Protein AF-A0A5N6ZLM1-F1 (afdb_monomer)

Radius of gyration: 21.42 Å; Cα contacts (8 Å, |Δi|>4): 272; chains: 1; bounding box: 50×46×57 Å

InterPro domains:
  IPR042099 ANL, N-terminal domain [G3DSA:3.40.50.12780] (3-205)

Sequence (218 aa):
MPRLRSWIEQRSLFWDFCWQYFQLIHEGSFEIVVDETARIDSVPRWFEGVRLNFAENLLFSSDARDRLRGKEDDKVAVVAVREAGAEGQTYVTWKELRSRTGRLVQALKAHGVKCGDPTTALGAIFSSVTTDMGTKGLLDRLSQIKPVWLFMDDFAVYNREKMDLRSKIAEVVKGLDGVVEFQGVVAMPRFSFSRQSQVVSPKLAPCTTFSLRCHMTG

pLDDT: mean 82.28, std 15.84, range [30.38, 98.25]

Solvent-accessible surface area (backbone atoms only — not comparable to full-atom values): 13156 Å² total; per-residue (Å²): 139,74,77,72,65,63,42,69,82,38,52,51,63,49,52,50,49,48,51,66,69,68,46,70,49,66,45,77,58,55,92,52,51,49,63,85,85,56,54,80,90,68,63,63,63,63,38,52,64,50,48,69,46,64,43,54,48,72,67,38,36,53,47,91,91,42,43,38,61,99,44,40,55,83,43,75,68,45,78,49,75,58,81,89,62,78,79,51,76,47,77,35,25,32,45,55,50,50,51,52,52,51,47,52,53,47,21,40,44,74,71,69,47,45,82,65,39,67,29,51,78,49,61,19,65,73,83,86,79,70,89,84,59,54,70,67,68,48,49,65,50,45,68,74,68,51,50,47,69,43,80,45,58,41,43,48,74,56,96,90,40,80,45,80,31,55,67,55,51,54,52,50,55,61,74,42,65,86,39,88,59,45,63,36,39,34,38,38,78,71,55,98,78,68,70,80,78,87,73,88,46,98,42,53,37,49,48,70,61,53,50,52,62,52,76,79,70,123

Foldseek 3Di:
DPPPVVCVVVVFVVVVVVCVVLLADKDFFAPTQWPPVDDVVVVTDGGPGIDHFPVLRLLFHNPPVGRCVVQDQPAFPDWDDDPPCPVPIDTAHSVRVVVVVVLVVLLCVLVVQAQAADDRRSPYNDDDDDPPDDLVVVLVVCVVVLHLEAEEEQWDADPNDIDGCVVSQLSNCVSSVPRPSYQAYAYEYPDPPPPDDDPDDPRYDHPVRSSVSSVVPD

Organism: NCBI:txid61420

Structure (mmCIF, N/CA/C/O backbone):
data_AF-A0A5N6ZLM1-F1
#
_entry.id   AF-A0A5N6ZLM1-F1
#
loop_
_atom_site.group_PDB
_atom_site.id
_atom_site.type_symbol
_atom_site.label_atom_id
_atom_site.label_alt_id
_atom_site.label_comp_id
_atom_site.label_asym_id
_atom_site.label_entity_id
_atom_site.label_seq_id
_atom_site.pdbx_PDB_ins_code
_atom_site.Cartn_x
_atom_site.Cartn_y
_atom_site.Cartn_z
_atom_site.occupancy
_atom_site.B_iso_or_equiv
_atom_site.auth_seq_id
_atom_site.auth_comp_id
_atom_site.auth_asym_id
_atom_site.auth_atom_id
_atom_site.pdbx_PDB_model_num
ATOM 1 N N . MET A 1 1 ? 22.960 23.807 -14.753 1.00 41.59 1 MET A N 1
ATOM 2 C CA . MET A 1 1 ? 22.599 22.371 -14.766 1.00 41.59 1 MET A CA 1
ATOM 3 C C . MET A 1 1 ? 21.800 22.012 -16.032 1.00 41.59 1 MET A C 1
ATOM 5 O O . MET A 1 1 ? 20.581 21.980 -15.961 1.00 41.59 1 MET A O 1
ATOM 9 N N . PRO A 1 2 ? 22.434 21.755 -17.194 1.00 46.72 2 PRO A N 1
ATOM 10 C CA . PRO A 1 2 ? 21.717 21.358 -18.421 1.00 46.72 2 PRO A CA 1
ATOM 11 C C . PRO A 1 2 ? 21.620 19.833 -18.645 1.00 46.72 2 PRO A C 1
ATOM 13 O O . PRO A 1 2 ? 20.870 19.389 -19.503 1.00 46.72 2 PRO A O 1
ATOM 16 N N . ARG A 1 3 ? 22.371 19.010 -17.896 1.00 58.50 3 ARG A N 1
ATOM 17 C CA . ARG A 1 3 ? 22.655 17.609 -18.274 1.00 58.50 3 ARG A CA 1
ATOM 18 C C . ARG A 1 3 ? 21.583 16.566 -17.938 1.00 58.50 3 ARG A C 1
ATOM 20 O O . ARG A 1 3 ? 21.669 15.469 -18.461 1.00 58.50 3 ARG A O 1
ATOM 27 N N . LEU A 1 4 ? 20.599 16.866 -17.088 1.00 58.97 4 LEU A N 1
ATOM 28 C CA . LEU A 1 4 ? 19.533 15.904 -16.745 1.00 58.97 4 LEU A CA 1
ATOM 29 C C . LEU A 1 4 ? 18.380 15.910 -17.758 1.00 58.97 4 LEU A C 1
ATOM 31 O O . LEU A 1 4 ? 17.701 14.906 -17.920 1.00 58.97 4 LEU A O 1
ATOM 35 N N . ARG A 1 5 ? 18.173 17.019 -18.480 1.00 59.00 5 ARG A N 1
ATOM 36 C CA . ARG A 1 5 ? 17.045 17.160 -19.413 1.00 59.00 5 ARG A CA 1
ATOM 37 C C . ARG A 1 5 ? 17.228 16.347 -20.697 1.00 59.00 5 ARG A C 1
ATOM 39 O O . ARG A 1 5 ? 16.243 15.856 -21.229 1.00 59.00 5 ARG A O 1
ATOM 46 N N . SER A 1 6 ? 18.471 16.156 -21.146 1.00 62.88 6 SER A N 1
ATOM 47 C CA . SER A 1 6 ? 18.797 15.348 -22.331 1.00 62.88 6 SER A CA 1
ATOM 48 C C . SER A 1 6 ? 18.522 13.852 -22.145 1.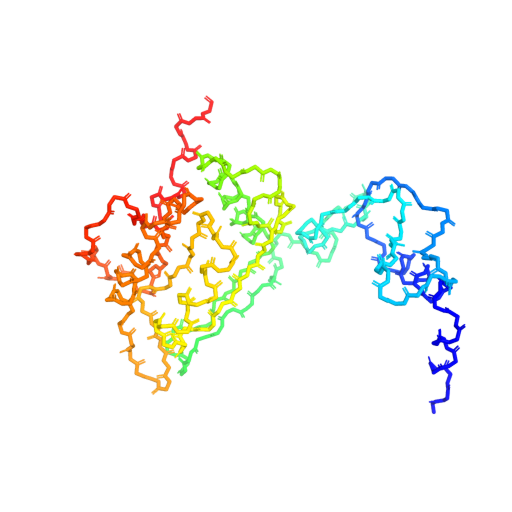00 62.88 6 SER A C 1
ATOM 50 O O . SER A 1 6 ? 18.390 13.137 -23.127 1.00 62.88 6 SER A O 1
ATOM 52 N N . TRP A 1 7 ? 18.378 13.363 -20.907 1.00 66.00 7 TRP A N 1
ATOM 53 C CA . TRP A 1 7 ? 18.001 11.966 -20.643 1.00 66.00 7 TRP A CA 1
ATOM 54 C C . TRP A 1 7 ? 16.542 11.664 -20.999 1.00 66.00 7 TRP A C 1
ATOM 56 O O . TRP A 1 7 ? 16.192 10.507 -21.201 1.00 66.00 7 TRP A O 1
ATOM 66 N N . ILE A 1 8 ? 15.694 12.693 -21.122 1.00 66.31 8 ILE A N 1
ATOM 67 C CA . ILE A 1 8 ? 14.298 12.528 -21.553 1.00 66.31 8 ILE A CA 1
ATOM 68 C C . ILE A 1 8 ? 14.236 12.024 -23.006 1.00 66.31 8 ILE A C 1
ATOM 70 O O . ILE A 1 8 ? 13.308 11.301 -23.355 1.00 66.31 8 ILE A O 1
ATOM 74 N N . GLU A 1 9 ? 15.243 12.344 -23.827 1.00 76.88 9 GLU A N 1
ATOM 75 C CA . GLU A 1 9 ? 15.365 11.863 -25.212 1.00 76.88 9 GLU A CA 1
ATOM 76 C C . GLU A 1 9 ? 15.825 10.396 -25.295 1.00 76.88 9 GLU A C 1
ATOM 78 O O . GLU A 1 9 ? 15.711 9.780 -26.347 1.00 76.88 9 GLU A O 1
ATOM 83 N N . GLN A 1 10 ? 16.322 9.821 -24.193 1.00 84.62 10 GLN A N 1
ATOM 84 C CA . GLN A 1 10 ? 16.848 8.453 -24.115 1.00 84.62 10 GLN A CA 1
ATOM 85 C C . GLN A 1 10 ? 16.176 7.672 -22.980 1.00 84.62 10 GLN A C 1
ATOM 87 O O . GLN A 1 10 ? 16.817 7.195 -22.040 1.00 84.62 10 GLN A O 1
ATOM 92 N N . ARG A 1 11 ? 14.848 7.564 -23.056 1.00 87.75 11 ARG A N 1
ATOM 93 C CA . ARG A 1 11 ? 13.999 7.025 -21.988 1.00 87.75 11 ARG A CA 1
ATOM 94 C C . ARG A 1 11 ? 14.384 5.600 -21.583 1.00 87.75 11 ARG A C 1
ATOM 96 O O . ARG A 1 11 ? 14.505 5.344 -20.388 1.00 87.75 11 ARG A O 1
ATOM 103 N N . SER A 1 12 ? 14.600 4.691 -22.532 1.00 91.50 12 SER A N 1
ATOM 104 C CA . SER A 1 12 ? 14.971 3.304 -22.213 1.00 91.50 12 SER A CA 1
ATOM 105 C C . SER A 1 12 ? 16.321 3.217 -21.507 1.00 91.50 12 SER A C 1
ATOM 107 O O . SER A 1 12 ? 16.430 2.522 -20.504 1.00 91.50 12 SER A O 1
ATOM 109 N N . LEU A 1 13 ? 17.323 3.983 -21.954 1.00 91.00 13 LEU A N 1
ATOM 110 C CA . LEU A 1 13 ? 18.640 4.020 -21.306 1.00 91.00 13 LEU A CA 1
ATOM 111 C C . LEU A 1 13 ? 18.564 4.599 -19.889 1.00 91.00 13 LEU A C 1
ATOM 113 O O . LEU A 1 13 ? 19.199 4.081 -18.973 1.00 91.00 13 LEU A O 1
ATOM 117 N N . PHE A 1 14 ? 17.768 5.652 -19.690 1.00 90.94 14 PHE A N 1
ATOM 118 C CA . PHE A 1 14 ? 17.541 6.224 -18.364 1.00 90.94 14 PHE A CA 1
ATOM 119 C C . PHE A 1 14 ? 16.936 5.197 -17.398 1.00 90.94 14 PHE A C 1
ATOM 121 O O . PHE A 1 14 ? 17.411 5.036 -16.274 1.00 90.94 14 PHE A O 1
ATOM 128 N N . TRP A 1 15 ? 15.892 4.497 -17.835 1.00 92.75 15 TRP A N 1
ATOM 129 C CA . TRP A 1 15 ? 15.172 3.554 -16.987 1.00 92.75 15 TRP A CA 1
ATOM 130 C C . TRP A 1 15 ? 15.933 2.240 -16.767 1.00 92.75 15 TRP A C 1
ATOM 132 O O . TRP A 1 15 ? 15.847 1.699 -15.666 1.00 92.75 15 TRP A O 1
ATOM 142 N N . ASP A 1 16 ? 16.737 1.780 -17.732 1.00 93.19 16 ASP A N 1
ATOM 143 C CA . ASP A 1 16 ? 17.705 0.691 -17.526 1.00 93.19 16 ASP A CA 1
ATOM 144 C C . ASP A 1 16 ? 18.764 1.076 -16.479 1.00 93.19 16 ASP A C 1
ATOM 146 O O . ASP A 1 16 ? 19.021 0.334 -15.531 1.00 93.19 16 ASP A O 1
ATOM 150 N N . PHE A 1 17 ? 19.308 2.295 -16.564 1.00 92.69 17 PHE A N 1
ATOM 151 C CA . PHE A 1 17 ? 20.224 2.804 -15.543 1.00 92.69 17 PHE A CA 1
ATOM 152 C C . PHE A 1 17 ? 19.567 2.844 -14.157 1.00 92.69 17 PHE A C 1
ATOM 154 O O . PHE A 1 17 ? 20.160 2.382 -13.182 1.00 92.69 17 PHE A O 1
ATOM 161 N N . CYS A 1 18 ? 18.338 3.362 -14.046 1.00 92.62 18 CYS A N 1
ATOM 162 C CA . CYS A 1 18 ? 17.598 3.350 -12.784 1.00 92.62 18 CYS A CA 1
ATOM 163 C C . CYS A 1 18 ? 17.407 1.924 -12.253 1.00 92.62 18 CYS A C 1
ATOM 165 O O . CYS A 1 18 ? 17.600 1.700 -11.059 1.00 92.62 18 CYS A O 1
ATOM 167 N N . TRP A 1 19 ? 17.073 0.968 -13.123 1.00 93.31 19 TRP A N 1
ATOM 168 C CA . TRP A 1 19 ? 16.922 -0.437 -12.755 1.00 93.31 19 TRP A CA 1
ATOM 169 C C . TRP A 1 19 ? 18.187 -0.992 -12.088 1.00 93.31 19 TRP A C 1
ATOM 171 O O . TRP A 1 19 ? 18.129 -1.550 -10.990 1.00 93.31 19 TRP A O 1
ATOM 181 N N . GLN A 1 20 ? 19.343 -0.764 -12.714 1.00 92.06 20 GLN A N 1
ATOM 182 C CA . GLN A 1 20 ? 20.644 -1.206 -12.207 1.00 92.06 20 GLN A CA 1
ATOM 183 C C . GLN A 1 20 ? 21.071 -0.448 -10.942 1.00 92.06 20 GLN A C 1
ATOM 185 O O . GLN A 1 20 ? 21.658 -1.033 -10.032 1.00 92.06 20 GLN A O 1
ATOM 190 N N . TYR A 1 21 ? 20.765 0.848 -10.864 1.00 92.50 21 TYR A N 1
ATOM 191 C CA . TYR A 1 21 ? 21.141 1.703 -9.742 1.00 92.50 21 TYR A CA 1
ATOM 192 C C . TYR A 1 21 ? 20.365 1.372 -8.463 1.00 92.50 21 TYR A C 1
ATOM 194 O O . TYR A 1 21 ? 20.964 1.264 -7.394 1.00 92.50 21 TYR A O 1
ATOM 202 N N . PHE A 1 22 ? 19.040 1.210 -8.557 1.00 91.06 22 PHE A N 1
ATOM 203 C CA . PHE A 1 22 ? 18.196 0.963 -7.385 1.00 91.06 22 PHE A CA 1
ATOM 204 C C . PHE A 1 22 ? 18.315 -0.462 -6.844 1.00 91.06 22 PHE A C 1
ATOM 206 O O . PHE A 1 22 ? 17.908 -0.685 -5.705 1.00 91.06 22 PHE A O 1
ATOM 213 N N . GLN A 1 23 ? 18.873 -1.391 -7.634 1.00 89.81 23 GLN A N 1
ATOM 214 C CA . GLN A 1 23 ? 19.075 -2.795 -7.269 1.00 89.81 23 GLN A CA 1
ATOM 215 C C . GLN A 1 23 ? 17.812 -3.373 -6.624 1.00 89.81 23 GLN A C 1
ATOM 217 O O . GLN A 1 23 ? 17.789 -3.697 -5.440 1.00 89.81 23 GLN A O 1
ATOM 222 N N . LEU A 1 24 ? 16.719 -3.428 -7.379 1.00 94.12 24 LEU A N 1
ATOM 223 C CA . LEU A 1 24 ? 15.444 -3.918 -6.859 1.00 94.12 24 LEU A CA 1
ATOM 224 C C . LEU A 1 24 ? 15.491 -5.437 -6.626 1.00 94.12 24 LEU A C 1
ATOM 226 O O . LEU A 1 24 ? 16.198 -6.169 -7.311 1.00 94.12 24 LEU A O 1
ATOM 230 N N . ILE A 1 25 ? 14.705 -5.922 -5.669 1.00 94.81 25 ILE A N 1
ATOM 231 C CA . ILE A 1 25 ? 14.391 -7.345 -5.526 1.00 94.81 25 ILE A CA 1
ATOM 232 C C . ILE A 1 25 ? 13.352 -7.692 -6.593 1.00 94.81 25 ILE A C 1
ATOM 234 O O . ILE A 1 25 ? 12.256 -7.121 -6.605 1.00 94.81 25 ILE A O 1
ATOM 238 N N . HIS A 1 26 ? 13.693 -8.610 -7.491 1.00 94.56 26 HIS A N 1
ATOM 239 C CA . HIS A 1 26 ? 12.824 -9.023 -8.585 1.00 94.56 26 HIS A CA 1
ATOM 240 C C . HIS A 1 26 ? 13.123 -10.457 -9.036 1.00 94.56 26 HIS A C 1
ATOM 242 O O . HIS A 1 26 ? 14.173 -11.021 -8.735 1.00 94.56 26 HIS A O 1
ATOM 248 N N . GLU A 1 27 ? 12.197 -11.023 -9.802 1.00 94.00 27 GLU A N 1
ATOM 249 C CA . GLU A 1 27 ? 12.330 -12.300 -10.496 1.00 94.00 27 GLU A CA 1
ATOM 250 C C . GLU A 1 27 ? 12.248 -12.081 -12.009 1.00 94.00 27 GLU A C 1
ATOM 252 O O . GLU A 1 27 ? 11.539 -11.187 -12.479 1.00 94.00 27 GLU A O 1
ATOM 257 N N . GLY A 1 28 ? 12.943 -12.924 -12.772 1.00 94.44 28 GLY A N 1
ATOM 258 C CA . GLY A 1 28 ? 12.989 -12.834 -14.230 1.00 94.44 28 GLY A CA 1
ATOM 259 C C . GLY A 1 28 ? 13.988 -11.797 -14.747 1.00 94.44 28 GLY A C 1
ATOM 260 O O . GLY A 1 28 ? 14.745 -11.187 -13.988 1.00 94.44 28 GLY A O 1
ATOM 261 N N . SER A 1 29 ? 13.986 -11.623 -16.064 1.00 94.69 29 SER A N 1
ATOM 262 C CA . SER A 1 29 ? 14.827 -10.679 -16.802 1.00 94.69 29 SER A CA 1
ATOM 263 C C . SER A 1 29 ? 14.007 -9.998 -17.892 1.00 94.69 29 SER A C 1
ATOM 265 O O . SER A 1 29 ? 12.971 -10.519 -18.302 1.00 94.69 29 SER A O 1
ATOM 267 N N . PHE A 1 30 ? 14.489 -8.859 -18.380 1.00 94.62 30 PHE A N 1
ATOM 268 C CA . PHE A 1 30 ? 13.914 -8.150 -19.519 1.00 94.62 30 PHE A CA 1
ATOM 269 C C . PHE A 1 30 ? 14.977 -7.957 -20.598 1.00 94.62 30 PHE A C 1
ATOM 271 O O . PHE A 1 30 ? 16.152 -7.770 -20.288 1.00 94.62 30 PHE A O 1
ATOM 278 N N . GLU A 1 31 ? 14.556 -7.992 -21.860 1.00 93.38 31 GLU A N 1
ATOM 279 C CA . GLU A 1 31 ? 15.415 -7.645 -23.002 1.00 93.38 31 GLU A CA 1
ATOM 280 C C . GLU A 1 31 ? 15.241 -6.179 -23.408 1.00 93.38 31 GLU A C 1
ATOM 282 O O . GLU A 1 31 ? 16.186 -5.523 -23.840 1.00 93.38 31 GLU A O 1
ATOM 287 N N . ILE A 1 32 ? 14.024 -5.653 -23.250 1.00 92.25 32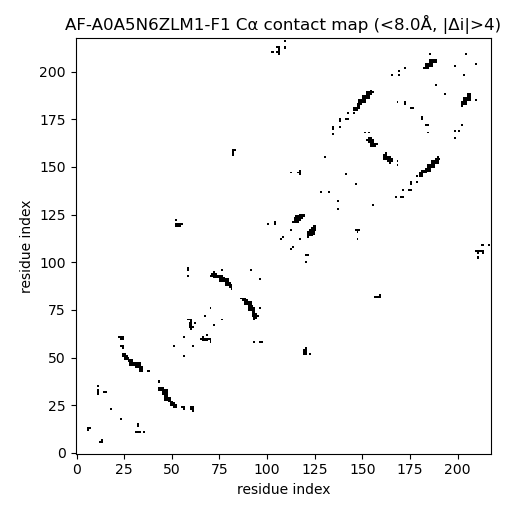 ILE A N 1
ATOM 288 C CA . ILE A 1 32 ? 13.637 -4.303 -23.654 1.00 92.25 32 ILE A CA 1
ATOM 289 C C . ILE A 1 32 ? 12.949 -3.624 -22.468 1.00 92.25 32 ILE A C 1
ATOM 291 O O . ILE A 1 32 ? 12.070 -4.203 -21.826 1.00 92.25 32 ILE A O 1
ATOM 295 N N . VAL A 1 33 ? 13.343 -2.382 -22.177 1.00 94.19 33 VAL A N 1
ATOM 296 C CA . VAL A 1 33 ? 12.747 -1.585 -21.094 1.00 94.19 33 VAL A CA 1
ATOM 297 C C . VAL A 1 33 ? 11.317 -1.182 -21.427 1.00 94.19 33 VAL A C 1
ATOM 299 O O . VAL A 1 33 ? 10.439 -1.328 -20.587 1.00 94.19 33 VAL A O 1
ATOM 302 N N . VAL A 1 34 ? 11.080 -0.659 -22.628 1.00 93.19 34 VAL A N 1
ATOM 303 C CA . VAL A 1 34 ? 9.756 -0.289 -23.137 1.00 93.19 34 VAL A CA 1
ATOM 304 C C . VAL A 1 34 ? 9.828 -0.174 -24.658 1.00 93.19 34 VAL A C 1
ATOM 306 O O . VAL A 1 34 ? 10.856 0.235 -25.195 1.00 93.19 34 VAL A O 1
ATOM 309 N N . ASP A 1 35 ? 8.743 -0.491 -25.362 1.00 91.00 35 ASP A N 1
ATOM 310 C CA . ASP A 1 35 ? 8.622 -0.143 -26.780 1.00 91.00 35 ASP A CA 1
ATOM 311 C C . ASP A 1 35 ? 8.520 1.387 -26.934 1.00 91.00 35 ASP A C 1
ATOM 313 O O . ASP A 1 35 ? 7.539 2.017 -26.527 1.00 91.00 35 ASP A O 1
ATOM 317 N N . GLU A 1 36 ? 9.559 2.007 -27.497 1.00 89.62 36 GLU A N 1
ATOM 318 C CA . GLU A 1 36 ? 9.600 3.454 -27.729 1.00 89.62 36 GLU A CA 1
ATOM 319 C C . GLU A 1 36 ? 8.812 3.911 -28.957 1.00 89.62 36 GLU A C 1
ATOM 321 O O . GLU A 1 36 ? 8.532 5.102 -29.085 1.00 89.62 36 GLU A O 1
ATOM 326 N N . THR A 1 37 ? 8.407 2.981 -29.821 1.00 90.56 37 THR A N 1
ATOM 327 C CA . THR A 1 37 ? 7.566 3.267 -30.989 1.00 90.56 37 THR A CA 1
ATOM 328 C C . THR A 1 37 ? 6.076 3.244 -30.651 1.00 90.56 37 THR A C 1
ATOM 330 O O . THR A 1 37 ? 5.263 3.844 -31.360 1.00 90.56 37 THR A O 1
ATOM 333 N N . ALA A 1 38 ? 5.715 2.597 -29.540 1.00 88.19 38 ALA A N 1
ATOM 334 C CA . ALA A 1 38 ? 4.351 2.530 -29.054 1.00 88.19 38 ALA A CA 1
ATOM 335 C C . ALA A 1 38 ? 3.812 3.916 -28.678 1.00 88.19 38 ALA A C 1
ATOM 337 O O . ALA A 1 38 ? 4.473 4.741 -28.036 1.00 88.19 38 ALA A O 1
ATOM 338 N N . ARG A 1 39 ? 2.554 4.162 -29.045 1.00 87.44 39 ARG A N 1
ATOM 339 C CA . ARG A 1 39 ? 1.853 5.382 -28.653 1.00 87.44 39 ARG A CA 1
ATOM 340 C C . ARG A 1 39 ? 1.551 5.356 -27.155 1.00 87.44 39 ARG A C 1
ATOM 342 O O . ARG A 1 39 ? 1.312 4.310 -26.565 1.00 87.44 39 ARG A O 1
ATOM 349 N N . ILE A 1 40 ? 1.502 6.525 -26.520 1.00 79.69 40 ILE A N 1
ATOM 350 C CA . ILE A 1 40 ? 1.254 6.600 -25.070 1.00 79.69 40 ILE A CA 1
ATOM 351 C C . ILE A 1 40 ? -0.135 6.068 -24.667 1.00 79.69 40 ILE A C 1
ATOM 353 O O . ILE A 1 40 ? -0.292 5.533 -23.573 1.00 79.69 40 ILE A O 1
ATOM 357 N N . ASP A 1 41 ? -1.122 6.169 -25.562 1.00 90.06 41 ASP A N 1
ATOM 358 C CA . ASP A 1 41 ? -2.487 5.664 -25.377 1.00 90.06 41 ASP A CA 1
ATOM 359 C C . ASP A 1 41 ? -2.580 4.130 -25.451 1.00 90.06 41 ASP A C 1
ATOM 361 O O . ASP A 1 41 ? -3.562 3.565 -24.974 1.00 90.06 41 ASP A O 1
ATOM 365 N N . SER A 1 42 ? -1.551 3.443 -25.964 1.00 91.25 42 SER A N 1
ATOM 366 C CA . SER A 1 42 ? -1.499 1.977 -25.982 1.00 91.25 42 SER A CA 1
ATOM 367 C C . SER A 1 42 ? -0.992 1.363 -24.675 1.00 91.25 42 SER A C 1
ATOM 369 O O . SER A 1 42 ? -0.967 0.140 -24.570 1.00 91.25 42 SER A O 1
ATOM 371 N N . VAL A 1 43 ? -0.577 2.185 -23.699 1.00 87.69 43 VAL A N 1
ATOM 372 C CA . VAL A 1 43 ? -0.054 1.760 -22.386 1.00 87.69 43 VAL A CA 1
ATOM 373 C C . VAL A 1 43 ? 1.019 0.665 -22.544 1.00 87.69 43 VAL A C 1
ATOM 375 O O . VAL A 1 43 ? 0.794 -0.489 -22.168 1.00 87.69 43 VAL A O 1
ATOM 378 N N . PRO A 1 44 ? 2.176 0.989 -23.157 1.00 91.19 44 PRO A N 1
ATOM 379 C CA . PRO A 1 44 ? 3.191 -0.010 -23.465 1.00 91.19 44 PRO A CA 1
ATOM 380 C C . PRO A 1 44 ? 3.684 -0.710 -22.201 1.00 91.19 44 PRO A C 1
ATOM 382 O O . PRO A 1 44 ? 3.756 -0.114 -21.122 1.00 91.19 44 PRO A O 1
ATOM 385 N N . ARG A 1 45 ? 4.035 -1.988 -22.344 1.00 91.00 45 ARG A N 1
ATOM 386 C CA . ARG A 1 45 ? 4.602 -2.772 -21.249 1.00 91.00 45 ARG A CA 1
ATOM 387 C C . ARG A 1 45 ? 6.016 -2.302 -20.949 1.00 91.00 45 ARG A C 1
ATOM 389 O O . ARG A 1 45 ? 6.806 -2.064 -21.858 1.00 91.00 45 ARG A O 1
ATOM 396 N N . TRP A 1 46 ? 6.305 -2.190 -19.659 1.00 94.25 46 TRP A N 1
ATOM 397 C CA . TRP A 1 46 ? 7.621 -1.841 -19.149 1.00 94.25 46 TRP A CA 1
ATOM 398 C C . TRP A 1 46 ? 8.271 -3.064 -18.511 1.00 94.25 46 TRP A C 1
ATOM 400 O O . TRP A 1 46 ? 7.595 -3.782 -17.773 1.00 94.25 46 TRP A O 1
ATOM 410 N N . PHE A 1 47 ? 9.564 -3.267 -18.771 1.00 95.38 47 PHE A N 1
ATOM 411 C CA . PHE A 1 47 ? 10.385 -4.354 -18.228 1.00 95.38 47 PHE A CA 1
ATOM 412 C C . PHE A 1 47 ? 9.718 -5.727 -18.392 1.00 95.38 47 PHE A C 1
ATOM 414 O O . PHE A 1 47 ? 9.546 -6.487 -17.435 1.00 95.38 47 PHE A O 1
ATOM 421 N N . GLU A 1 48 ? 9.275 -6.026 -19.615 1.00 94.00 48 GLU A N 1
ATOM 422 C CA . GLU A 1 48 ? 8.562 -7.269 -19.894 1.00 94.00 48 GLU A CA 1
ATOM 423 C C . GLU A 1 48 ? 9.432 -8.491 -19.568 1.00 94.00 48 GLU A C 1
ATOM 425 O O . GLU A 1 48 ? 10.604 -8.549 -19.930 1.00 94.00 48 GLU A O 1
ATOM 430 N N . GLY A 1 49 ? 8.845 -9.456 -18.853 1.00 92.81 49 GLY A N 1
ATOM 431 C CA . GLY A 1 49 ? 9.547 -10.631 -18.325 1.00 92.81 49 GLY A CA 1
ATOM 432 C C . GLY A 1 49 ? 9.938 -10.518 -16.849 1.00 92.81 49 GLY A C 1
ATOM 433 O O . GLY A 1 49 ? 10.259 -11.534 -16.231 1.00 92.81 49 GLY A O 1
ATOM 434 N N . VAL A 1 50 ? 9.824 -9.329 -16.247 1.00 95.19 50 VAL A N 1
ATOM 435 C CA . VAL A 1 50 ? 10.122 -9.125 -14.826 1.00 95.19 50 VAL A CA 1
ATOM 436 C C . VAL A 1 50 ? 8.871 -9.140 -13.955 1.00 95.19 50 VAL A C 1
ATOM 438 O O . VAL A 1 50 ? 7.819 -8.601 -14.300 1.00 95.19 50 VAL A O 1
ATOM 441 N N . ARG A 1 51 ? 9.007 -9.724 -12.763 1.00 91.94 51 ARG A N 1
ATOM 442 C CA . ARG A 1 51 ? 8.027 -9.642 -11.677 1.00 91.94 51 ARG A CA 1
ATOM 443 C C . ARG A 1 51 ? 8.708 -9.120 -10.420 1.00 91.94 51 ARG A C 1
ATOM 445 O O . ARG A 1 51 ? 9.825 -9.512 -10.107 1.00 91.94 51 ARG A O 1
ATOM 452 N N . LEU A 1 52 ? 8.024 -8.259 -9.675 1.00 92.81 52 LEU A N 1
ATOM 453 C CA . LEU A 1 52 ? 8.509 -7.763 -8.388 1.00 92.81 52 LEU A CA 1
ATOM 454 C C . LEU A 1 52 ? 7.365 -7.609 -7.392 1.00 92.81 52 LEU A C 1
ATOM 456 O O . LEU A 1 52 ? 6.196 -7.507 -7.775 1.00 92.81 52 LEU A O 1
ATOM 460 N N . ASN A 1 53 ? 7.712 -7.546 -6.109 1.00 90.88 53 ASN A N 1
ATOM 461 C CA . ASN A 1 53 ? 6.783 -7.196 -5.046 1.00 90.88 53 ASN A CA 1
ATOM 462 C C . ASN A 1 53 ? 7.172 -5.844 -4.436 1.00 90.88 53 ASN A C 1
ATOM 464 O O . ASN A 1 53 ? 8.287 -5.652 -3.946 1.00 90.88 53 ASN A O 1
ATOM 468 N N . PHE A 1 54 ? 6.241 -4.890 -4.464 1.00 90.56 54 PHE A N 1
ATOM 469 C CA . PHE A 1 54 ? 6.491 -3.542 -3.954 1.00 90.56 54 PHE A CA 1
ATOM 470 C C . PHE A 1 54 ? 6.746 -3.537 -2.440 1.00 90.56 54 PHE A C 1
ATOM 472 O O . PHE A 1 54 ? 7.677 -2.886 -1.972 1.00 90.56 54 PHE A O 1
ATOM 479 N N . ALA A 1 55 ? 5.960 -4.296 -1.667 1.00 91.19 55 ALA A N 1
ATOM 480 C CA . ALA A 1 55 ? 6.148 -4.379 -0.221 1.00 91.19 55 ALA A CA 1
ATOM 481 C C . ALA A 1 55 ? 7.482 -5.049 0.141 1.00 91.19 55 ALA A C 1
ATOM 483 O O . ALA A 1 55 ? 8.138 -4.623 1.087 1.00 91.19 55 ALA A O 1
ATOM 484 N N . GLU A 1 56 ? 7.918 -6.048 -0.626 1.00 92.69 56 GLU A N 1
ATOM 485 C CA . GLU A 1 56 ? 9.225 -6.682 -0.444 1.00 92.69 56 GLU A CA 1
ATOM 486 C C . GLU A 1 56 ? 10.367 -5.680 -0.646 1.00 92.69 56 GLU A C 1
ATOM 488 O O . GLU A 1 56 ? 11.231 -5.557 0.218 1.00 92.69 56 GLU A O 1
ATOM 493 N N . ASN A 1 57 ? 10.322 -4.899 -1.726 1.00 93.75 57 ASN A N 1
ATOM 494 C CA . ASN A 1 57 ? 11.317 -3.863 -2.008 1.00 93.75 57 ASN A CA 1
ATOM 495 C C . ASN A 1 57 ? 11.319 -2.735 -0.964 1.00 93.75 57 ASN A C 1
ATOM 497 O O . ASN A 1 57 ? 12.365 -2.155 -0.666 1.00 93.75 57 ASN A O 1
ATOM 501 N N . LEU A 1 58 ? 10.169 -2.431 -0.357 1.00 93.56 58 LEU A N 1
ATOM 502 C CA . LEU A 1 58 ? 10.110 -1.498 0.767 1.00 93.56 58 LEU A CA 1
ATOM 503 C C . LEU A 1 58 ? 10.735 -2.088 2.034 1.00 93.56 58 LEU A C 1
ATOM 505 O O . LEU A 1 58 ? 11.520 -1.407 2.689 1.00 93.56 58 LEU A O 1
ATOM 509 N N . LEU A 1 59 ? 10.424 -3.341 2.364 1.00 94.38 59 LEU A N 1
ATOM 510 C CA . LEU A 1 59 ? 10.763 -3.960 3.650 1.00 94.38 59 LEU A CA 1
ATOM 511 C C . LEU A 1 59 ? 12.147 -4.613 3.702 1.00 94.38 59 LEU A C 1
ATOM 513 O O . LEU A 1 59 ? 12.678 -4.793 4.796 1.00 94.38 59 LEU A O 1
ATOM 517 N N . PHE A 1 60 ? 12.721 -4.962 2.554 1.00 95.50 60 PHE A N 1
ATOM 518 C CA . PHE A 1 60 ? 13.975 -5.705 2.448 1.00 95.50 60 PHE A CA 1
ATOM 519 C C . PHE A 1 60 ? 14.940 -5.048 1.459 1.00 95.50 60 PHE A C 1
ATOM 521 O O . PHE A 1 60 ? 14.581 -4.132 0.719 1.00 95.50 60 PHE A O 1
ATOM 528 N N . SER A 1 61 ? 16.185 -5.502 1.489 1.00 94.62 61 SER A N 1
ATOM 529 C CA . SER A 1 61 ? 17.253 -5.170 0.549 1.00 94.62 61 SER A CA 1
ATOM 530 C C . SER A 1 61 ? 17.495 -6.333 -0.420 1.00 94.62 61 SER A C 1
ATOM 532 O O . SER A 1 61 ? 17.245 -7.492 -0.078 1.00 94.62 61 SER A O 1
ATOM 534 N N . SER A 1 62 ? 17.984 -6.020 -1.620 1.00 93.31 62 SER A N 1
ATOM 535 C CA . SER A 1 62 ? 18.394 -6.981 -2.657 1.00 93.31 62 SER A CA 1
ATOM 536 C C . SER A 1 62 ? 19.765 -7.604 -2.424 1.00 93.31 62 SER A C 1
ATOM 538 O O . SER A 1 62 ? 20.155 -8.515 -3.154 1.00 93.31 62 SER A O 1
ATOM 540 N N . ASP A 1 63 ? 20.493 -7.152 -1.401 1.00 91.44 63 ASP A N 1
ATOM 541 C CA . ASP A 1 63 ? 21.775 -7.734 -1.026 1.00 91.44 63 ASP A CA 1
ATOM 542 C C . ASP A 1 63 ? 21.582 -9.209 -0.627 1.00 91.44 63 ASP A C 1
ATOM 544 O O . ASP A 1 63 ? 20.954 -9.541 0.382 1.00 91.44 63 ASP A O 1
ATOM 548 N N . ALA A 1 64 ? 22.125 -10.108 -1.452 1.00 84.81 64 ALA A N 1
ATOM 549 C CA . ALA A 1 64 ? 21.981 -11.552 -1.289 1.00 84.81 64 ALA A CA 1
ATOM 550 C C . ALA A 1 64 ? 22.640 -12.086 -0.005 1.00 84.81 64 ALA A C 1
ATOM 552 O O . ALA A 1 64 ? 22.301 -13.182 0.443 1.00 84.81 64 ALA A O 1
ATOM 553 N N . ARG A 1 65 ? 23.586 -11.339 0.580 1.00 91.38 65 ARG A N 1
ATOM 554 C CA . ARG A 1 65 ? 24.255 -11.712 1.835 1.00 91.38 65 ARG A CA 1
ATOM 555 C C . ARG A 1 65 ? 23.509 -11.174 3.047 1.00 91.38 65 ARG A C 1
ATOM 557 O O . ARG A 1 65 ? 23.517 -11.823 4.088 1.00 91.38 65 ARG A O 1
ATOM 564 N N . ASP A 1 66 ? 22.873 -10.013 2.906 1.00 93.62 66 ASP A N 1
ATOM 565 C CA . ASP A 1 66 ? 22.105 -9.376 3.971 1.00 93.62 66 ASP A CA 1
ATOM 566 C C . ASP A 1 66 ? 20.861 -8.650 3.441 1.00 93.62 66 ASP A C 1
ATOM 568 O O . ASP A 1 66 ? 20.869 -7.460 3.110 1.00 93.62 66 ASP A O 1
ATOM 572 N N . ARG A 1 67 ? 19.731 -9.358 3.473 1.00 93.75 67 ARG A N 1
ATOM 573 C CA . ARG A 1 67 ? 18.423 -8.823 3.068 1.00 93.75 67 ARG A CA 1
ATOM 574 C C . ARG A 1 67 ? 17.903 -7.705 3.975 1.00 93.75 67 ARG A C 1
ATOM 576 O O . ARG A 1 67 ? 16.864 -7.121 3.665 1.00 93.75 67 ARG A O 1
ATOM 583 N N . LEU A 1 68 ? 18.565 -7.418 5.093 1.00 95.81 68 LEU A N 1
ATOM 584 C CA . LEU A 1 68 ? 18.186 -6.377 6.046 1.00 95.81 68 LEU A CA 1
ATOM 585 C C . LEU A 1 68 ? 19.120 -5.169 5.996 1.00 95.81 68 LEU A C 1
ATOM 587 O O . LEU A 1 68 ? 18.926 -4.229 6.762 1.00 95.81 68 LEU A O 1
ATOM 591 N N . ARG A 1 69 ? 20.101 -5.147 5.091 1.00 95.00 69 ARG A N 1
ATOM 592 C CA . ARG A 1 69 ? 21.060 -4.049 4.984 1.00 95.00 69 ARG A CA 1
ATOM 593 C C . ARG A 1 69 ? 20.359 -2.696 4.821 1.00 95.00 69 ARG A C 1
ATOM 595 O O . ARG A 1 69 ? 19.571 -2.500 3.897 1.00 95.00 69 ARG A O 1
ATOM 602 N N . GLY A 1 70 ? 20.657 -1.754 5.721 1.00 93.81 70 GLY A N 1
ATOM 603 C CA . GLY A 1 70 ? 20.017 -0.431 5.768 1.00 93.81 70 GLY A CA 1
ATOM 604 C C . GLY A 1 70 ? 18.579 -0.423 6.314 1.00 93.81 70 GLY A C 1
ATOM 605 O O . GLY A 1 70 ? 17.974 0.646 6.409 1.00 93.81 70 GLY A O 1
ATOM 606 N N . LYS A 1 71 ? 18.038 -1.595 6.666 1.00 96.19 71 LYS A N 1
ATOM 607 C CA . LYS A 1 71 ? 16.687 -1.854 7.190 1.00 96.19 71 LYS A CA 1
ATOM 608 C C . LYS A 1 71 ? 16.732 -2.851 8.360 1.00 96.19 71 LYS A C 1
ATOM 610 O O . LYS A 1 71 ? 15.885 -3.740 8.487 1.00 96.19 71 LYS A O 1
ATOM 615 N N . GLU A 1 72 ? 17.761 -2.722 9.189 1.00 97.62 72 GLU A N 1
ATOM 616 C CA . GLU A 1 72 ? 18.063 -3.613 10.303 1.00 97.62 72 GLU A CA 1
ATOM 617 C C . GLU A 1 72 ? 16.935 -3.586 11.350 1.00 97.62 72 GLU A C 1
ATOM 619 O O . GLU A 1 72 ? 16.270 -2.567 11.545 1.00 97.62 72 GLU A O 1
ATOM 624 N N . ASP A 1 73 ? 16.697 -4.724 12.012 1.00 97.94 73 ASP A N 1
ATOM 625 C CA . ASP A 1 73 ? 15.542 -4.990 12.885 1.00 97.94 73 ASP A CA 1
ATOM 626 C C . ASP A 1 73 ? 15.246 -3.903 13.928 1.00 97.94 73 ASP A C 1
ATOM 628 O O . ASP A 1 73 ? 14.077 -3.608 14.208 1.00 97.94 73 ASP A O 1
ATOM 632 N N . ASP A 1 74 ? 16.301 -3.362 14.524 1.00 97.75 74 ASP A N 1
ATOM 633 C CA . ASP A 1 74 ? 16.301 -2.398 15.617 1.00 97.75 74 ASP A CA 1
ATOM 634 C C . ASP A 1 74 ? 16.209 -0.945 15.134 1.00 97.75 74 ASP A C 1
ATOM 636 O O . ASP A 1 74 ? 15.783 -0.072 15.894 1.00 97.75 74 ASP A O 1
ATOM 640 N N . LYS A 1 75 ? 16.524 -0.673 13.861 1.00 97.75 75 LYS A N 1
ATOM 641 C CA . LYS A 1 75 ? 16.413 0.675 13.300 1.00 97.75 75 LYS A CA 1
ATOM 642 C C . LYS A 1 75 ? 14.958 1.095 13.145 1.00 97.75 75 LYS A C 1
ATOM 644 O O . LYS A 1 75 ? 14.077 0.311 12.781 1.00 97.75 75 LYS A O 1
ATOM 649 N N . VAL A 1 7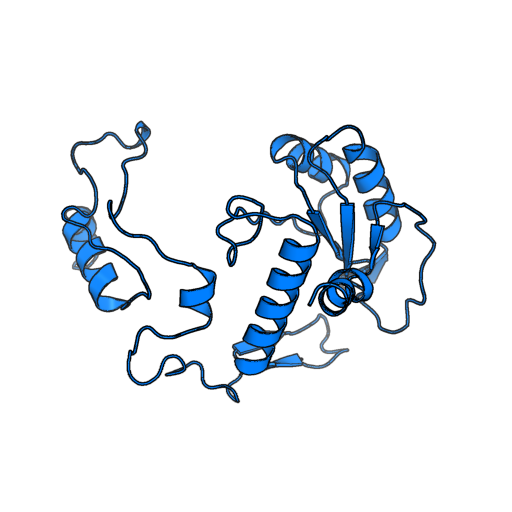6 ? 14.715 2.380 13.384 1.00 97.88 76 VAL A N 1
ATOM 650 C CA . VAL A 1 76 ? 13.403 3.003 13.206 1.00 97.88 76 VAL A CA 1
ATOM 651 C C . VAL A 1 76 ? 13.071 3.090 11.717 1.00 97.88 76 VAL A C 1
ATOM 653 O O . VAL A 1 76 ? 13.826 3.669 10.940 1.00 97.88 76 VAL A O 1
ATOM 656 N N . ALA A 1 77 ? 11.920 2.536 11.340 1.00 96.81 77 ALA A N 1
ATOM 657 C CA . ALA A 1 77 ? 11.369 2.602 9.990 1.00 96.81 77 ALA A CA 1
ATOM 658 C C . ALA A 1 77 ? 10.328 3.721 9.855 1.00 96.81 77 ALA A C 1
ATOM 660 O O . ALA A 1 77 ? 10.269 4.404 8.836 1.00 96.81 77 ALA A O 1
ATOM 661 N N . VAL A 1 78 ? 9.493 3.908 10.884 1.00 96.44 78 VAL A N 1
ATOM 662 C CA . VAL A 1 78 ? 8.409 4.898 10.884 1.00 96.44 78 VAL A CA 1
ATOM 663 C C . VAL A 1 78 ? 8.408 5.667 12.196 1.00 96.44 78 VAL A C 1
ATOM 665 O O . VAL A 1 78 ? 8.445 5.076 13.277 1.00 96.44 78 VAL A O 1
ATOM 668 N N . VAL A 1 79 ? 8.304 6.989 12.087 1.00 94.56 79 VAL A N 1
ATOM 669 C CA . VAL A 1 79 ? 8.007 7.889 13.203 1.00 94.56 79 VAL A CA 1
ATOM 670 C C . VAL A 1 79 ? 6.589 8.405 13.002 1.00 94.56 79 VAL A C 1
ATOM 672 O O . VAL A 1 79 ? 6.331 9.192 12.094 1.00 94.56 79 VAL A O 1
ATOM 675 N N . ALA A 1 80 ? 5.653 7.930 13.818 1.00 89.75 80 ALA A N 1
ATOM 676 C CA . ALA A 1 80 ? 4.275 8.393 13.786 1.00 89.75 80 ALA A CA 1
ATOM 677 C C . ALA A 1 80 ? 4.098 9.540 14.783 1.00 89.75 80 ALA A C 1
ATOM 679 O O . ALA A 1 80 ? 4.345 9.389 15.983 1.00 89.75 80 ALA A O 1
ATOM 680 N N . VAL A 1 81 ? 3.648 10.682 14.269 1.00 88.75 81 VAL A N 1
ATOM 681 C CA . VAL A 1 81 ? 3.375 11.896 15.041 1.00 88.75 81 VAL A CA 1
ATOM 682 C C . VAL A 1 81 ? 1.895 12.225 14.913 1.00 88.75 81 VAL A C 1
ATOM 684 O O . VAL A 1 81 ? 1.315 12.103 13.835 1.00 88.75 81 VAL A O 1
ATOM 687 N N . ARG A 1 82 ? 1.274 12.619 16.023 1.00 83.62 82 ARG A N 1
ATOM 688 C CA . ARG A 1 82 ? -0.144 12.988 16.088 1.00 83.62 82 ARG A CA 1
ATOM 689 C C . ARG A 1 82 ? -0.292 14.463 16.446 1.00 83.62 82 ARG A C 1
ATOM 691 O O . ARG A 1 82 ? 0.637 15.074 16.977 1.00 83.62 82 ARG A O 1
ATOM 698 N N . GLU A 1 83 ? -1.456 15.031 16.138 1.00 80.88 83 GLU A N 1
ATOM 699 C CA . GLU A 1 83 ? -1.725 16.447 16.387 1.00 80.88 83 GLU A CA 1
ATOM 700 C C . GLU A 1 83 ? -1.482 16.853 17.848 1.00 80.88 83 GLU A C 1
ATOM 702 O O . GLU A 1 83 ? -1.738 16.101 18.791 1.00 80.88 83 GLU A O 1
ATOM 707 N N . ALA A 1 84 ? -0.990 18.084 18.004 1.00 58.19 84 ALA A N 1
ATOM 708 C CA . ALA A 1 84 ? -0.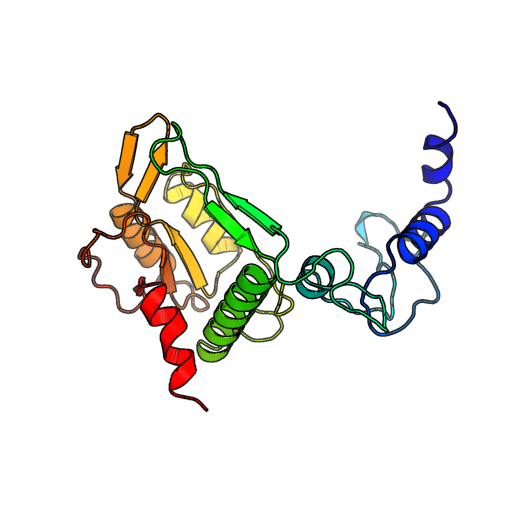737 18.768 19.272 1.00 58.19 84 ALA A CA 1
ATOM 709 C C . ALA A 1 84 ? 0.288 18.112 20.218 1.00 58.19 84 ALA A C 1
ATOM 711 O O . ALA A 1 84 ? 0.382 18.532 21.367 1.00 58.19 84 ALA A O 1
ATOM 712 N N . GLY A 1 85 ? 1.053 17.101 19.779 1.00 58.88 85 GLY A N 1
ATOM 713 C CA . GLY A 1 85 ? 2.062 16.442 20.625 1.00 58.88 85 GLY A CA 1
ATOM 714 C C . GLY A 1 85 ? 1.486 15.746 21.867 1.00 58.88 85 GLY A C 1
ATOM 715 O O . GLY A 1 85 ? 2.243 15.243 22.692 1.00 58.88 85 GLY A O 1
ATOM 716 N N . ALA A 1 86 ? 0.155 15.688 21.987 1.00 62.31 86 ALA A N 1
ATOM 717 C CA . ALA A 1 86 ? -0.556 15.229 23.176 1.00 62.31 86 ALA A CA 1
ATOM 718 C C . ALA A 1 86 ? -0.368 13.728 23.447 1.00 62.31 86 ALA A C 1
ATOM 720 O O . ALA A 1 86 ? -0.557 13.278 24.571 1.00 62.31 86 ALA A O 1
ATOM 721 N N . GLU A 1 87 ? 0.010 12.954 22.429 1.00 68.44 87 GLU A N 1
ATOM 722 C CA . GLU A 1 87 ? 0.150 11.494 22.516 1.00 68.44 87 GLU A CA 1
ATOM 723 C C . GLU A 1 87 ? 1.589 10.997 22.306 1.00 68.44 87 GLU A C 1
ATOM 725 O O . GLU A 1 87 ? 1.811 9.800 22.139 1.00 68.44 87 GLU A O 1
ATOM 730 N N . GLY A 1 88 ? 2.580 11.895 22.352 1.00 75.75 88 GLY A N 1
ATOM 731 C CA . GLY A 1 88 ? 3.981 11.542 22.114 1.00 75.75 88 GLY A CA 1
ATOM 732 C C . GLY A 1 88 ? 4.250 11.030 20.691 1.00 75.75 88 GLY A C 1
ATOM 733 O O . GLY A 1 88 ? 3.347 10.837 19.875 1.00 75.75 88 GLY A O 1
ATOM 734 N N . GLN A 1 89 ? 5.528 10.844 20.361 1.00 88.62 89 GLN A N 1
ATOM 735 C CA . GLN A 1 89 ? 5.922 10.201 19.106 1.00 88.62 89 GLN A CA 1
ATOM 736 C C . GLN A 1 89 ? 5.920 8.685 19.301 1.00 88.62 89 GLN A C 1
ATOM 738 O O . GLN A 1 89 ? 6.418 8.182 20.307 1.00 88.62 89 GLN A O 1
ATOM 743 N N . THR A 1 90 ? 5.376 7.949 18.334 1.00 90.62 90 THR A N 1
ATOM 744 C CA . THR A 1 90 ? 5.491 6.486 18.301 1.00 90.62 90 THR A CA 1
ATOM 745 C C . THR A 1 90 ? 6.554 6.099 17.286 1.00 90.62 90 THR A C 1
ATOM 747 O O . THR A 1 90 ? 6.454 6.455 16.112 1.00 90.62 90 THR A O 1
ATOM 750 N N . TYR A 1 91 ? 7.538 5.322 17.723 1.00 94.75 91 TYR A N 1
ATOM 751 C CA . TYR A 1 91 ? 8.575 4.770 16.858 1.00 94.75 91 TYR A CA 1
ATOM 752 C C . TYR A 1 91 ? 8.239 3.321 16.517 1.00 94.75 91 TYR A C 1
ATOM 754 O O . TYR A 1 91 ? 7.924 2.520 17.398 1.00 94.75 91 TYR A O 1
ATOM 762 N N . VAL A 1 92 ? 8.300 2.978 15.235 1.00 96.50 92 VAL A N 1
ATOM 763 C CA . VAL A 1 92 ? 8.119 1.610 14.744 1.00 96.50 92 VAL A CA 1
ATOM 764 C C . VAL A 1 92 ? 9.417 1.184 14.082 1.00 96.50 92 VAL A C 1
ATOM 766 O O . VAL A 1 92 ? 9.862 1.822 13.127 1.00 96.50 92 VAL A O 1
ATOM 769 N N . THR A 1 93 ? 10.030 0.117 14.591 1.00 98.25 93 THR A N 1
ATOM 770 C CA . THR A 1 93 ? 11.251 -0.437 13.998 1.00 98.25 93 THR A CA 1
ATOM 771 C C . THR A 1 93 ? 10.946 -1.253 12.744 1.00 98.25 93 THR A C 1
ATOM 773 O O . THR A 1 93 ? 9.800 -1.654 12.516 1.00 98.25 93 THR A O 1
ATOM 776 N N . TRP A 1 94 ? 11.963 -1.549 11.934 1.00 97.94 94 TRP A N 1
ATOM 777 C CA . TRP A 1 94 ? 11.804 -2.408 10.755 1.00 97.94 94 TRP A CA 1
ATOM 778 C C . TRP A 1 94 ? 11.283 -3.803 11.099 1.00 97.94 94 TRP A C 1
ATOM 780 O O . TRP A 1 94 ? 10.450 -4.340 10.364 1.00 97.94 94 TRP A O 1
ATOM 790 N N . LYS A 1 95 ? 11.721 -4.384 12.225 1.00 97.69 95 LYS A N 1
ATOM 791 C CA . LYS A 1 95 ? 11.201 -5.671 12.709 1.00 97.69 95 LYS A CA 1
ATOM 792 C C . LYS A 1 95 ? 9.701 -5.605 12.980 1.00 97.69 95 LYS A C 1
ATOM 794 O O . LYS A 1 95 ? 8.951 -6.476 12.535 1.00 97.69 95 LYS A O 1
ATOM 799 N N . GLU A 1 96 ? 9.255 -4.565 13.680 1.00 96.88 96 GLU A N 1
ATOM 800 C CA . GLU A 1 96 ? 7.839 -4.399 14.002 1.00 96.88 96 GLU A CA 1
ATOM 801 C C . GLU A 1 96 ? 7.012 -4.103 12.748 1.00 96.88 96 GLU A C 1
ATOM 803 O O . GLU A 1 96 ? 5.939 -4.678 12.573 1.00 96.88 96 GLU A O 1
ATOM 808 N N . LEU A 1 97 ? 7.522 -3.281 11.826 1.00 95.69 97 LEU A N 1
ATOM 809 C CA . LEU A 1 97 ? 6.848 -2.997 10.559 1.00 95.69 97 LEU A CA 1
ATOM 810 C C . LEU A 1 97 ? 6.656 -4.271 9.719 1.00 95.69 97 LEU A C 1
ATOM 812 O O . LEU A 1 97 ? 5.554 -4.523 9.222 1.00 95.69 97 LEU A O 1
ATOM 816 N N . ARG A 1 98 ? 7.692 -5.113 9.609 1.00 94.94 98 ARG A N 1
ATOM 817 C CA . ARG A 1 98 ? 7.597 -6.418 8.934 1.00 94.94 98 ARG A CA 1
ATOM 818 C C . ARG A 1 98 ? 6.618 -7.349 9.637 1.00 94.94 98 ARG A C 1
ATOM 820 O O . ARG A 1 98 ? 5.782 -7.953 8.971 1.00 94.94 98 ARG A O 1
ATOM 827 N N . SER A 1 99 ? 6.664 -7.422 10.968 1.00 93.62 99 SER A N 1
ATOM 828 C CA . SER A 1 99 ? 5.733 -8.236 11.760 1.00 93.62 99 SER A CA 1
ATOM 829 C C . SER A 1 99 ? 4.276 -7.801 11.569 1.00 93.62 99 SER A C 1
ATOM 831 O O . SER A 1 99 ? 3.403 -8.643 11.352 1.00 93.62 99 SER A O 1
ATOM 833 N N . ARG A 1 100 ? 3.995 -6.491 11.594 1.00 90.81 100 ARG A N 1
ATOM 834 C CA . ARG A 1 100 ? 2.655 -5.934 11.338 1.00 90.81 100 ARG A CA 1
ATOM 835 C C . ARG A 1 100 ? 2.181 -6.226 9.921 1.00 90.81 100 ARG A C 1
ATOM 837 O O . ARG A 1 100 ? 1.049 -6.667 9.745 1.00 90.81 100 ARG A O 1
ATOM 844 N N . THR A 1 101 ? 3.052 -6.033 8.931 1.00 90.44 101 THR A N 1
ATOM 845 C CA . THR A 1 101 ? 2.732 -6.320 7.525 1.00 90.44 101 THR A CA 1
ATOM 846 C C . THR A 1 101 ? 2.430 -7.803 7.330 1.00 90.44 101 THR A C 1
ATOM 848 O O . THR A 1 101 ? 1.407 -8.147 6.745 1.00 90.44 101 THR A O 1
ATOM 851 N N . GLY A 1 102 ? 3.261 -8.688 7.887 1.00 88.31 102 GLY A N 1
ATOM 852 C CA . GLY A 1 102 ? 3.043 -10.133 7.846 1.00 88.31 102 GLY A CA 1
ATOM 853 C C . GLY A 1 102 ? 1.719 -10.537 8.492 1.00 88.31 102 GLY A C 1
ATOM 854 O O . GLY A 1 102 ? 0.948 -11.274 7.884 1.00 88.31 102 GLY A O 1
ATOM 855 N N . ARG A 1 103 ? 1.402 -10.001 9.679 1.00 87.25 103 ARG A N 1
ATOM 856 C CA . ARG A 1 103 ? 0.119 -10.247 10.361 1.00 87.25 103 ARG A CA 1
ATOM 857 C C . ARG A 1 103 ? -1.080 -9.818 9.514 1.00 87.25 103 ARG A C 1
ATOM 859 O O . ARG A 1 103 ? -2.019 -10.596 9.379 1.00 87.25 103 ARG A O 1
ATOM 866 N N . LEU A 1 104 ? -1.030 -8.627 8.915 1.00 86.12 104 LEU A N 1
ATOM 867 C CA . LEU A 1 104 ? -2.096 -8.133 8.041 1.00 86.12 104 LEU A CA 1
ATOM 868 C C . LEU A 1 104 ? -2.270 -9.021 6.803 1.00 86.12 104 LEU A C 1
ATOM 870 O O . LEU A 1 104 ? -3.390 -9.395 6.472 1.00 86.1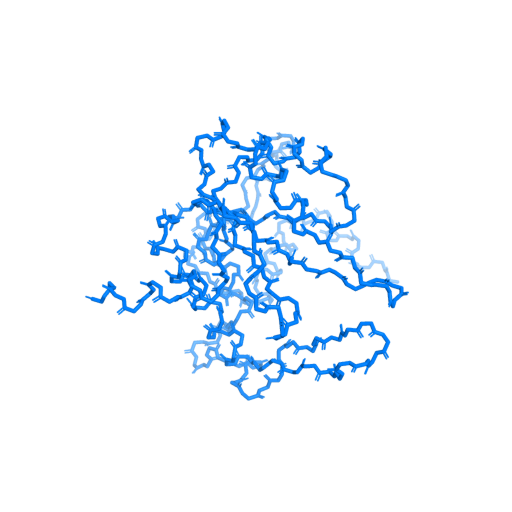2 104 LEU A O 1
ATOM 874 N N . VAL A 1 105 ? -1.170 -9.404 6.151 1.00 85.06 105 VAL A N 1
ATOM 875 C CA . VAL A 1 105 ? -1.194 -10.299 4.986 1.00 85.06 105 VAL A CA 1
ATOM 876 C C . VAL A 1 105 ? -1.821 -11.648 5.333 1.00 85.06 105 VAL A C 1
ATOM 878 O O . VAL A 1 105 ? -2.668 -12.132 4.587 1.00 85.06 105 VAL A O 1
ATOM 881 N N . GLN A 1 106 ? -1.441 -12.250 6.462 1.00 85.06 106 GLN A N 1
ATOM 882 C CA . GLN A 1 106 ? -2.029 -13.518 6.903 1.00 85.06 106 GLN A CA 1
ATOM 883 C C . GLN A 1 106 ? -3.519 -13.367 7.228 1.00 85.06 106 GLN A C 1
ATOM 885 O O . GLN A 1 106 ? -4.315 -14.217 6.837 1.00 85.06 106 GLN A O 1
ATOM 890 N N . ALA A 1 107 ? -3.913 -12.261 7.865 1.00 86.00 107 ALA A N 1
ATOM 891 C CA . ALA A 1 107 ? -5.314 -11.985 8.170 1.00 86.00 107 ALA A CA 1
ATOM 892 C C . ALA A 1 107 ? -6.152 -11.844 6.896 1.00 86.00 107 ALA A C 1
ATOM 894 O O . ALA A 1 107 ? -7.216 -12.448 6.792 1.00 86.00 107 ALA A O 1
ATOM 895 N N . LEU A 1 108 ? -5.653 -11.114 5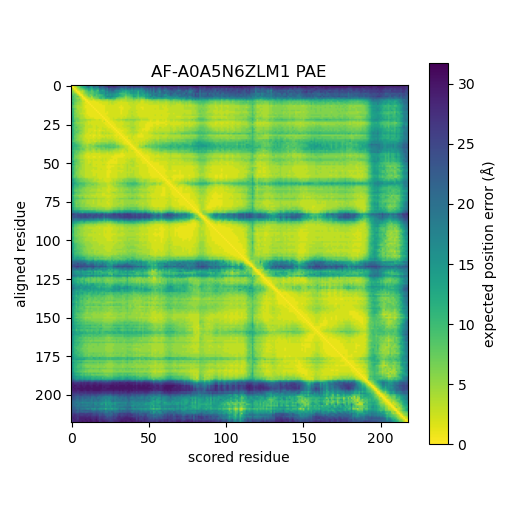.899 1.00 84.38 108 LEU A N 1
ATOM 896 C CA . LEU A 1 108 ? -6.314 -10.968 4.603 1.00 84.38 108 LEU A CA 1
ATOM 897 C C . LEU A 1 108 ? -6.450 -12.318 3.888 1.00 84.38 108 LEU A C 1
ATOM 899 O O . LEU A 1 108 ? -7.545 -12.654 3.440 1.00 84.38 108 LEU A O 1
ATOM 903 N N . LYS A 1 109 ? -5.385 -13.131 3.853 1.00 83.62 109 LYS A N 1
ATOM 904 C CA . LYS A 1 109 ? -5.435 -14.492 3.287 1.00 83.62 109 LYS A CA 1
ATOM 905 C C . LYS A 1 109 ? -6.482 -15.366 3.981 1.00 83.62 109 LYS A C 1
ATOM 907 O O . LYS A 1 109 ? -7.264 -16.028 3.305 1.00 83.62 109 LYS A O 1
ATOM 912 N N . ALA A 1 110 ? -6.534 -15.338 5.314 1.00 85.62 110 ALA A N 1
ATOM 913 C CA . ALA A 1 110 ? -7.522 -16.083 6.098 1.00 85.62 110 ALA A CA 1
ATOM 914 C C . ALA A 1 110 ? -8.968 -15.620 5.833 1.00 85.62 110 ALA A C 1
ATOM 916 O O . ALA A 1 110 ? -9.905 -16.398 5.996 1.00 85.62 110 ALA A O 1
ATOM 917 N N . HIS A 1 111 ? -9.150 -14.375 5.385 1.00 83.69 111 HIS A N 1
ATOM 918 C CA . HIS A 1 111 ? -10.433 -13.820 4.946 1.00 83.69 111 HIS A CA 1
ATOM 919 C C . HIS A 1 111 ? -10.632 -13.904 3.421 1.00 83.69 111 HIS A C 1
ATOM 921 O O . HIS A 1 111 ? -11.455 -13.190 2.857 1.00 83.69 111 HIS A O 1
ATOM 927 N N . GLY A 1 112 ? -9.900 -14.792 2.742 1.00 79.12 112 GLY A N 1
ATOM 928 C CA . GLY A 1 112 ? -10.145 -15.139 1.343 1.00 79.12 112 GLY A CA 1
ATOM 929 C C . GLY A 1 112 ? -9.581 -14.163 0.311 1.00 79.12 112 GLY A C 1
ATOM 930 O O . GLY A 1 112 ? -9.889 -14.331 -0.865 1.00 79.12 112 GLY A O 1
ATOM 931 N N . VAL A 1 113 ? -8.752 -13.194 0.716 1.00 77.19 113 VAL A N 1
ATOM 932 C CA . VAL A 1 113 ? -8.030 -12.293 -0.200 1.00 77.19 113 VAL A CA 1
ATOM 933 C C . VAL A 1 113 ? -6.930 -13.083 -0.914 1.00 77.19 113 VAL A C 1
ATOM 935 O O . VAL A 1 113 ? -6.024 -13.634 -0.279 1.00 77.19 113 VAL A O 1
ATOM 938 N N . LYS A 1 114 ? -7.014 -13.159 -2.241 1.00 69.31 114 LYS A N 1
ATOM 939 C CA . LYS A 1 114 ? -6.103 -13.886 -3.133 1.00 69.31 114 LYS A CA 1
ATOM 940 C C . LYS A 1 114 ? -5.120 -12.941 -3.828 1.00 69.31 114 LYS A C 1
ATOM 942 O O . LYS A 1 114 ? -5.212 -11.722 -3.742 1.00 69.31 114 LYS A O 1
ATOM 947 N N . CYS A 1 115 ? -4.150 -13.520 -4.537 1.00 58.69 115 CYS A N 1
ATOM 948 C CA . CYS A 1 115 ? -3.299 -12.763 -5.455 1.00 58.69 115 CYS A CA 1
ATOM 949 C C . CYS A 1 115 ? -4.189 -12.094 -6.519 1.00 58.69 115 CYS A C 1
ATOM 951 O O . CYS A 1 115 ? -4.908 -12.798 -7.227 1.00 58.69 115 CYS A O 1
ATOM 953 N N . GLY A 1 116 ? -4.171 -10.759 -6.575 1.00 54.47 116 GLY A N 1
ATOM 954 C CA . GLY A 1 116 ? -5.128 -9.941 -7.336 1.00 54.47 116 GLY A CA 1
ATOM 955 C C . GLY A 1 116 ? -6.132 -9.144 -6.482 1.00 54.47 116 GLY A C 1
ATOM 956 O O . GLY A 1 116 ? -6.689 -8.174 -6.990 1.00 54.47 116 GLY A O 1
ATOM 957 N N . ASP A 1 117 ? -6.292 -9.461 -5.186 1.00 50.16 117 ASP A N 1
ATOM 958 C CA . ASP A 1 117 ? -7.254 -8.830 -4.258 1.00 50.16 117 ASP A CA 1
ATOM 959 C C . ASP A 1 117 ? -6.604 -7.837 -3.261 1.00 50.16 117 ASP A C 1
ATOM 961 O O . ASP A 1 117 ? -5.581 -8.140 -2.649 1.00 50.16 117 ASP A O 1
ATOM 965 N N . PRO A 1 118 ? -7.183 -6.643 -3.048 1.00 47.53 118 PRO A N 1
ATOM 966 C CA . PRO A 1 118 ? -6.527 -5.360 -2.716 1.00 47.53 118 PRO A CA 1
ATOM 967 C C . PRO A 1 118 ? -5.539 -5.310 -1.516 1.00 47.53 118 PRO A C 1
ATOM 969 O O . PRO A 1 118 ? -5.964 -5.027 -0.406 1.00 47.53 118 PRO A O 1
ATOM 972 N N . THR A 1 119 ? -4.215 -5.488 -1.732 1.00 57.19 119 THR A N 1
ATOM 973 C CA . THR A 1 119 ? -3.049 -5.026 -0.917 1.00 57.19 119 THR A CA 1
ATOM 974 C C . THR A 1 119 ? -1.691 -5.198 -1.635 1.00 57.19 119 THR A C 1
ATOM 976 O O . THR A 1 119 ? -1.446 -6.205 -2.296 1.00 57.19 119 THR A O 1
ATOM 979 N N . THR A 1 120 ? -0.735 -4.276 -1.439 1.00 62.97 120 THR A N 1
ATOM 980 C CA . THR A 1 120 ? 0.565 -4.267 -2.158 1.00 62.97 120 THR A CA 1
ATOM 981 C C . THR A 1 120 ? 1.467 -5.475 -1.883 1.00 62.97 120 THR A C 1
ATOM 983 O O . THR A 1 120 ? 2.224 -5.880 -2.761 1.00 62.97 120 THR A O 1
ATOM 986 N N . ALA A 1 121 ? 1.379 -6.083 -0.697 1.00 67.62 121 ALA A N 1
ATOM 987 C CA . ALA A 1 121 ? 2.158 -7.272 -0.350 1.00 67.62 121 ALA A CA 1
ATOM 988 C C . ALA A 1 121 ? 1.611 -8.561 -0.989 1.00 67.62 121 ALA A C 1
ATOM 990 O O . ALA A 1 121 ? 2.384 -9.481 -1.244 1.00 67.62 121 ALA A O 1
ATOM 991 N N . LEU A 1 122 ? 0.308 -8.616 -1.288 1.00 67.56 122 LEU A N 1
ATOM 992 C CA . LEU A 1 122 ? -0.347 -9.739 -1.973 1.00 67.56 122 LEU A CA 1
ATOM 993 C C . LEU A 1 122 ? -0.512 -9.511 -3.483 1.00 67.56 122 LEU A C 1
ATOM 995 O O . LEU A 1 122 ? -1.134 -10.325 -4.160 1.00 67.56 122 LEU A O 1
ATOM 999 N N . GLY A 1 123 ? 0.071 -8.432 -4.016 1.00 61.72 123 GLY A N 1
ATOM 1000 C CA . GLY A 1 123 ? 0.009 -8.112 -5.441 1.00 61.72 123 GLY A CA 1
ATOM 1001 C C . GLY A 1 123 ? -1.316 -7.485 -5.849 1.00 61.72 123 GLY A C 1
ATOM 1002 O O . GLY A 1 123 ? -1.894 -7.868 -6.862 1.00 61.72 123 GLY A O 1
ATOM 1003 N N . ALA A 1 124 ? -1.823 -6.551 -5.052 1.00 68.50 124 ALA A N 1
ATOM 1004 C CA . ALA A 1 124 ? -3.152 -6.040 -5.281 1.00 68.50 124 ALA A CA 1
ATOM 1005 C C . ALA A 1 124 ? -3.387 -4.578 -4.910 1.00 68.50 124 ALA A C 1
ATOM 1007 O O . ALA A 1 124 ? -2.551 -3.914 -4.298 1.00 68.50 124 ALA A O 1
ATOM 1008 N N . ILE A 1 125 ? -4.537 -4.079 -5.362 1.00 73.69 125 ILE A N 1
ATOM 1009 C CA . ILE A 1 125 ? -4.814 -2.656 -5.537 1.00 73.69 125 ILE A CA 1
ATOM 1010 C C . ILE A 1 125 ? -5.218 -2.004 -4.216 1.00 73.69 125 ILE A C 1
ATOM 1012 O O . ILE A 1 125 ? -6.343 -2.130 -3.753 1.00 73.69 125 ILE A O 1
ATOM 1016 N N . PHE A 1 126 ? -4.305 -1.255 -3.613 1.00 82.88 126 PHE A N 1
ATOM 1017 C CA . PHE A 1 126 ? -4.634 -0.400 -2.480 1.00 82.88 126 PHE A CA 1
ATOM 1018 C C . PHE A 1 126 ? -5.227 0.929 -2.968 1.00 82.88 126 PHE A C 1
ATOM 1020 O O . PHE A 1 126 ? -4.644 1.594 -3.822 1.00 82.88 126 PHE A O 1
ATOM 1027 N N . SER A 1 127 ? -6.361 1.332 -2.393 1.00 84.56 127 SER A N 1
ATOM 1028 C CA . SER A 1 127 ? -6.967 2.649 -2.601 1.00 84.56 127 SER A CA 1
ATOM 1029 C C . SER A 1 127 ? -7.265 3.284 -1.249 1.00 84.56 127 SER A C 1
ATOM 1031 O O . SER A 1 127 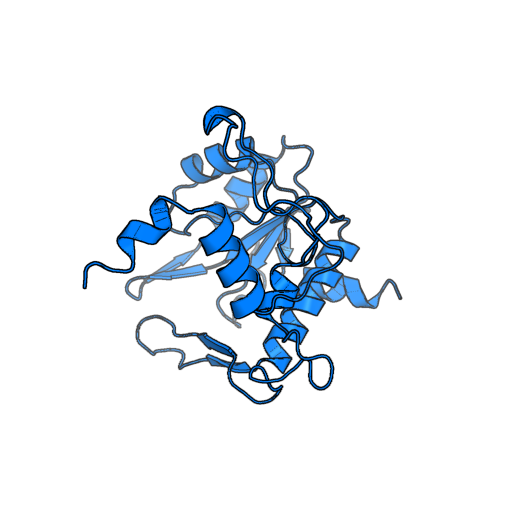? -7.720 2.606 -0.328 1.00 84.56 127 SER A O 1
ATOM 1033 N N . SER A 1 128 ? -6.988 4.580 -1.125 1.00 87.12 128 SER A N 1
ATOM 1034 C CA . SER A 1 128 ? -7.168 5.338 0.111 1.00 87.12 128 SER A CA 1
ATOM 1035 C C . SER A 1 128 ? -7.972 6.603 -0.152 1.00 87.12 128 SER A C 1
ATOM 1037 O O . SER A 1 128 ? -7.847 7.236 -1.203 1.00 87.12 128 SER A O 1
ATOM 1039 N N . VAL A 1 129 ? -8.799 6.972 0.821 1.00 83.50 129 VAL A N 1
ATOM 1040 C CA . VAL A 1 129 ? -9.599 8.195 0.820 1.00 83.50 129 VAL A CA 1
ATOM 1041 C C . VAL A 1 129 ? -9.436 8.859 2.180 1.00 83.50 129 VAL A C 1
ATOM 1043 O O . VAL A 1 129 ? -9.436 8.187 3.211 1.00 83.50 129 VAL A O 1
ATOM 1046 N N . THR A 1 130 ? -9.276 10.178 2.183 1.00 80.50 130 THR A N 1
ATOM 1047 C CA . THR A 1 130 ? -9.132 10.967 3.405 1.00 80.50 130 THR A CA 1
ATOM 1048 C C . THR A 1 130 ? -10.421 10.949 4.232 1.00 80.50 130 THR A C 1
ATOM 1050 O O . THR A 1 130 ? -11.536 10.842 3.712 1.00 80.50 130 THR A O 1
ATOM 1053 N N . THR A 1 131 ? -10.275 11.018 5.555 1.00 74.44 131 THR A N 1
ATOM 1054 C CA . THR A 1 131 ? -11.386 10.858 6.507 1.00 74.44 131 THR A CA 1
ATOM 1055 C C . THR A 1 131 ? -12.381 12.022 6.492 1.00 74.44 131 THR A C 1
ATOM 1057 O O . THR A 1 131 ? -13.518 11.845 6.933 1.00 74.44 131 THR A O 1
ATOM 1060 N N . ASP A 1 132 ? -11.996 13.168 5.932 1.00 77.62 132 ASP A N 1
ATOM 1061 C CA . ASP A 1 132 ? -12.793 14.390 5.765 1.00 77.62 132 ASP A CA 1
ATOM 1062 C C . ASP A 1 132 ? -13.831 14.312 4.628 1.00 77.62 132 ASP A C 1
ATOM 1064 O O . ASP A 1 132 ? -14.779 15.095 4.595 1.00 77.62 132 ASP A O 1
ATOM 1068 N N . MET A 1 133 ? -13.718 13.341 3.716 1.00 82.31 133 MET A N 1
ATOM 1069 C CA . MET A 1 133 ? -14.661 13.191 2.605 1.00 82.31 133 MET A CA 1
ATOM 1070 C C . MET A 1 133 ? -16.059 12.798 3.091 1.00 82.31 133 MET A C 1
ATOM 1072 O O . MET A 1 133 ? -16.208 11.783 3.765 1.00 82.31 133 MET A O 1
ATOM 1076 N N . GLY A 1 134 ? -17.108 13.530 2.711 1.00 86.00 134 GLY A N 1
ATOM 1077 C CA . GLY A 1 134 ? -18.489 13.165 3.060 1.00 86.00 134 GLY A CA 1
ATOM 1078 C C . GLY A 1 134 ? -18.901 11.772 2.552 1.00 86.00 134 GLY A C 1
ATOM 1079 O O . GLY A 1 134 ? -18.408 11.309 1.521 1.00 86.00 134 GLY A O 1
ATOM 1080 N N . THR A 1 135 ? -19.834 11.109 3.249 1.00 88.69 135 THR A N 1
ATOM 1081 C CA . THR A 1 135 ? -20.257 9.721 2.962 1.00 88.69 135 THR A CA 1
ATOM 1082 C C . THR A 1 135 ? -20.655 9.503 1.501 1.00 88.69 135 THR A C 1
ATOM 1084 O O . THR A 1 135 ? -20.268 8.503 0.904 1.00 88.69 135 THR A O 1
ATOM 1087 N N . LYS A 1 136 ? -21.378 10.453 0.894 1.00 88.94 136 LYS A N 1
ATOM 1088 C CA . LYS A 1 136 ? -21.822 10.351 -0.504 1.00 88.94 136 LYS A CA 1
ATOM 1089 C C . LYS A 1 136 ? -20.646 10.234 -1.479 1.00 88.94 136 LYS A C 1
ATOM 1091 O O . LYS A 1 136 ? -20.582 9.280 -2.242 1.00 88.94 136 LYS A O 1
ATOM 1096 N N . GLY A 1 137 ? -19.684 11.156 -1.399 1.00 88.44 137 GLY A N 1
ATOM 1097 C CA . GLY A 1 137 ? -18.505 11.134 -2.271 1.00 88.44 137 GLY A CA 1
ATOM 1098 C C . GLY A 1 137 ? -17.623 9.904 -2.044 1.00 88.44 137 GLY A C 1
ATOM 1099 O O . GLY A 1 137 ? -17.016 9.396 -2.986 1.00 88.44 137 GLY A O 1
ATOM 1100 N N . LEU A 1 138 ? -17.593 9.387 -0.811 1.00 90.38 138 LEU A N 1
ATOM 1101 C CA . LEU A 1 138 ? -16.937 8.121 -0.502 1.00 90.38 138 LEU A CA 1
ATOM 1102 C C . LEU A 1 138 ? -17.644 6.950 -1.207 1.00 90.38 138 LEU A C 1
ATOM 1104 O O . LEU A 1 138 ? -16.991 6.199 -1.926 1.00 90.38 138 LEU A O 1
ATOM 1108 N N . LEU A 1 139 ? -18.966 6.822 -1.072 1.00 92.06 139 LEU A N 1
ATOM 1109 C CA . LEU A 1 139 ? -19.752 5.762 -1.719 1.00 92.06 139 LEU A CA 1
ATOM 1110 C C . LEU A 1 139 ? -19.664 5.802 -3.254 1.00 92.06 139 LEU A C 1
ATOM 1112 O O . LEU A 1 139 ? -19.537 4.750 -3.883 1.00 92.06 139 LEU A O 1
ATOM 1116 N N . ASP A 1 140 ? -19.643 6.992 -3.857 1.00 90.88 140 ASP A N 1
ATOM 1117 C CA . ASP A 1 140 ? -19.487 7.157 -5.310 1.00 90.88 140 ASP A CA 1
ATOM 1118 C C . ASP A 1 140 ? -18.150 6.585 -5.819 1.00 90.88 140 ASP A C 1
ATOM 1120 O O . ASP A 1 140 ? -18.076 6.050 -6.924 1.00 90.88 140 ASP A O 1
ATOM 1124 N N . ARG A 1 141 ? -17.083 6.651 -5.009 1.00 90.75 141 ARG A N 1
ATOM 1125 C CA . ARG A 1 141 ? -15.781 6.039 -5.331 1.00 90.75 141 ARG A CA 1
ATOM 1126 C C . ARG A 1 141 ? -15.773 4.541 -5.052 1.00 90.75 141 ARG A C 1
ATOM 1128 O O . ARG A 1 141 ? -15.290 3.762 -5.869 1.00 90.75 141 ARG A O 1
ATOM 1135 N N . LEU A 1 142 ? -16.304 4.140 -3.897 1.00 91.38 142 LEU A N 1
ATOM 1136 C CA . LEU A 1 142 ? -16.303 2.744 -3.459 1.00 91.38 142 LEU A CA 1
ATOM 1137 C C . LEU A 1 142 ? -17.153 1.853 -4.372 1.00 91.38 142 LEU A C 1
ATOM 1139 O O . LEU A 1 142 ? -16.765 0.724 -4.646 1.00 91.38 142 LEU A O 1
ATOM 1143 N N . SER A 1 143 ? -18.257 2.370 -4.908 1.00 88.62 143 SER A N 1
ATOM 1144 C CA . SER A 1 143 ? -19.098 1.650 -5.874 1.00 88.62 143 SER A CA 1
ATOM 1145 C C . SER A 1 143 ? -18.405 1.383 -7.217 1.00 88.62 143 SER A C 1
ATOM 1147 O O . SER A 1 143 ? -18.717 0.386 -7.867 1.00 88.62 143 SER A O 1
ATOM 1149 N N . GLN A 1 144 ? -17.442 2.220 -7.620 1.00 89.69 144 GLN A N 1
ATOM 1150 C CA . GLN A 1 144 ? -16.654 2.012 -8.841 1.00 89.69 144 GLN A CA 1
ATOM 1151 C C . GLN A 1 144 ? -15.576 0.947 -8.646 1.00 89.69 144 GLN A C 1
ATOM 1153 O O . GLN A 1 144 ? -15.403 0.083 -9.502 1.00 89.69 144 GLN A O 1
ATOM 1158 N N . ILE A 1 145 ? -14.857 1.004 -7.520 1.00 90.25 145 ILE A N 1
ATOM 1159 C CA . ILE A 1 145 ? -13.731 0.095 -7.254 1.00 90.25 145 ILE A CA 1
ATOM 1160 C C . ILE A 1 145 ? -14.158 -1.239 -6.633 1.00 90.25 145 ILE A C 1
ATOM 1162 O O . ILE A 1 145 ? -13.359 -2.168 -6.633 1.00 90.25 145 ILE A O 1
ATOM 1166 N N . LYS A 1 146 ? -15.383 -1.317 -6.090 1.00 91.31 146 LYS A N 1
ATOM 1167 C CA . LYS A 1 146 ? -16.004 -2.510 -5.490 1.00 91.31 146 LYS A CA 1
ATOM 1168 C C . LYS A 1 146 ? -15.056 -3.256 -4.534 1.00 91.31 146 LYS A C 1
ATOM 1170 O O . LYS A 1 146 ? -14.587 -4.351 -4.841 1.00 91.31 146 LYS A O 1
ATOM 1175 N N . PRO A 1 147 ? -14.713 -2.649 -3.386 1.00 90.25 147 PRO A N 1
ATOM 1176 C CA . PRO A 1 147 ? -13.696 -3.192 -2.495 1.00 90.25 147 PRO A CA 1
ATOM 1177 C C . PRO A 1 147 ? -14.169 -4.489 -1.833 1.00 90.25 147 PRO A C 1
ATOM 1179 O O . PRO A 1 147 ? -15.333 -4.603 -1.461 1.00 90.25 147 PRO A O 1
ATOM 1182 N N . VAL A 1 148 ? -13.240 -5.416 -1.581 1.00 88.81 148 VAL A N 1
ATOM 1183 C CA . VAL A 1 148 ? -13.519 -6.618 -0.774 1.00 88.81 148 VAL A CA 1
ATOM 1184 C C . VAL A 1 148 ? -13.554 -6.279 0.718 1.00 88.81 148 VAL A C 1
ATOM 1186 O O . VAL A 1 148 ? -14.501 -6.623 1.421 1.00 88.81 148 VAL A O 1
ATOM 1189 N N . TRP A 1 149 ? -12.546 -5.546 1.195 1.00 89.44 149 TRP A N 1
ATOM 1190 C CA . TRP A 1 149 ? -12.418 -5.100 2.582 1.00 89.44 149 TRP A CA 1
ATOM 1191 C C . TRP A 1 149 ? -12.131 -3.601 2.638 1.00 89.44 149 TRP A C 1
ATOM 1193 O O . TRP A 1 149 ? -11.411 -3.066 1.795 1.00 89.44 149 TRP A O 1
ATOM 1203 N N . LEU A 1 150 ? -12.657 -2.931 3.661 1.00 90.94 150 LEU A N 1
ATOM 1204 C CA . LEU A 1 150 ? -12.373 -1.527 3.962 1.00 90.94 150 LEU A CA 1
ATOM 1205 C C . LEU A 1 150 ? -11.759 -1.392 5.346 1.00 90.94 150 LEU A C 1
ATOM 1207 O O . LEU A 1 150 ? -12.219 -2.033 6.278 1.00 90.94 150 LEU A O 1
ATOM 1211 N N . PHE A 1 151 ? -10.771 -0.519 5.500 1.00 90.69 151 PHE A N 1
ATOM 1212 C CA . PHE A 1 151 ? -10.198 -0.174 6.800 1.00 90.69 151 PHE A CA 1
ATOM 1213 C C . PHE A 1 151 ? -10.588 1.264 7.125 1.00 90.69 151 PHE A C 1
ATOM 1215 O O . PHE A 1 151 ? -10.321 2.164 6.329 1.00 90.69 151 PHE A O 1
ATOM 1222 N N . MET A 1 152 ? -11.252 1.481 8.260 1.00 90.94 152 MET A N 1
ATOM 1223 C CA . MET A 1 152 ? -11.758 2.799 8.655 1.00 90.94 152 MET A CA 1
ATOM 1224 C C . MET A 1 152 ? -11.479 3.059 10.132 1.00 90.94 152 MET A C 1
ATOM 1226 O O . MET A 1 152 ? -11.742 2.194 10.963 1.00 90.94 152 MET A O 1
ATOM 1230 N N . ASP A 1 153 ? -10.981 4.248 10.466 1.00 88.94 153 ASP A N 1
ATOM 1231 C CA . ASP A 1 153 ? -10.848 4.677 11.861 1.00 88.94 153 ASP A CA 1
ATOM 1232 C C . ASP A 1 153 ? -12.224 4.905 12.504 1.00 88.94 153 ASP A C 1
ATOM 1234 O O . ASP A 1 153 ? -13.141 5.421 11.861 1.00 88.94 153 ASP A O 1
ATOM 1238 N N . ASP A 1 154 ? -12.373 4.541 13.781 1.00 88.25 154 ASP A N 1
ATOM 1239 C CA . ASP A 1 154 ? -13.596 4.808 14.555 1.00 88.25 154 ASP A CA 1
ATOM 1240 C C . ASP A 1 154 ? -13.708 6.282 14.989 1.00 88.25 154 ASP A C 1
ATOM 1242 O O . ASP A 1 154 ? -14.811 6.824 15.077 1.00 88.25 154 ASP A O 1
ATOM 1246 N N . PHE A 1 155 ? -12.568 6.945 15.199 1.00 88.38 155 PHE A N 1
ATOM 1247 C CA . PHE A 1 155 ? -12.458 8.370 15.490 1.00 88.38 155 PHE A CA 1
ATOM 1248 C C . PHE A 1 155 ? -11.279 9.006 14.755 1.00 88.38 155 PHE A C 1
ATOM 1250 O O . PHE A 1 155 ? -10.192 8.434 14.666 1.00 88.38 155 PHE A O 1
ATOM 1257 N N . ALA A 1 156 ? -11.459 10.261 14.351 1.00 87.25 156 ALA A N 1
ATOM 1258 C CA . ALA A 1 156 ? -10.377 11.133 13.913 1.00 87.25 156 ALA A CA 1
ATOM 1259 C C . ALA A 1 156 ? -10.152 12.265 14.925 1.00 87.25 156 ALA A C 1
ATOM 1261 O O . ALA A 1 156 ? -11.062 12.657 15.657 1.00 87.25 156 ALA A O 1
ATOM 1262 N N . VAL A 1 157 ? -8.927 12.791 14.963 1.00 85.69 157 VAL A N 1
ATOM 1263 C CA . VAL A 1 157 ? -8.601 14.027 15.684 1.00 85.69 157 VAL A CA 1
ATOM 1264 C C . VAL A 1 157 ? -8.043 15.006 14.670 1.00 85.69 157 VAL A C 1
ATOM 1266 O O . VAL A 1 157 ? -7.054 14.678 14.014 1.00 85.69 157 VAL A O 1
ATOM 1269 N N . TYR A 1 158 ? -8.694 16.155 14.535 1.00 85.31 158 TYR A N 1
ATOM 1270 C CA . TYR A 1 158 ? -8.262 17.237 13.660 1.00 85.31 158 TYR A CA 1
ATOM 1271 C C . TYR A 1 158 ? -8.541 18.578 14.326 1.00 85.31 158 TYR A C 1
ATOM 1273 O O . TYR A 1 158 ? -9.601 18.758 14.924 1.00 85.31 158 TYR A O 1
ATOM 1281 N N . ASN A 1 159 ? -7.596 19.514 14.252 1.00 86.12 159 ASN A N 1
ATOM 1282 C CA . ASN A 1 159 ? -7.683 20.806 14.932 1.00 86.12 159 ASN A CA 1
ATOM 1283 C C . ASN A 1 159 ? -8.030 20.675 16.433 1.00 86.12 159 ASN A C 1
ATOM 1285 O O . ASN A 1 159 ? -8.777 21.476 16.990 1.00 86.12 159 ASN A O 1
ATOM 1289 N N . ARG A 1 160 ? -7.491 19.640 17.099 1.00 83.75 160 ARG A N 1
ATOM 1290 C CA . ARG A 1 160 ? -7.785 19.278 18.508 1.00 83.75 160 ARG A CA 1
ATOM 1291 C C . ARG A 1 160 ? -9.230 18.848 18.790 1.00 83.75 160 ARG A C 1
ATOM 1293 O O . ARG A 1 160 ? -9.549 18.544 19.940 1.00 83.75 160 ARG A O 1
ATOM 1300 N N . GLU A 1 161 ? -10.081 18.758 17.777 1.00 84.94 161 GLU A N 1
ATOM 1301 C CA . GLU A 1 161 ? -11.444 18.260 17.911 1.00 84.94 161 GLU A CA 1
ATOM 1302 C C . GLU A 1 161 ? -11.503 16.762 17.617 1.00 84.94 161 GLU A C 1
ATOM 1304 O O . GLU A 1 161 ? -10.826 16.247 16.724 1.00 84.94 161 GLU A O 1
ATOM 1309 N N . LYS A 1 162 ? -12.314 16.041 18.399 1.00 87.38 162 LYS A N 1
ATOM 1310 C CA . LYS A 1 162 ? -12.571 14.612 18.200 1.00 87.38 162 LYS A CA 1
ATOM 1311 C C . LYS A 1 162 ? -13.800 14.453 17.318 1.00 87.38 162 LYS A C 1
ATOM 1313 O O . LYS A 1 162 ? -14.894 14.839 17.718 1.00 87.38 162 LYS A O 1
ATOM 1318 N N . MET A 1 163 ? -13.622 13.828 16.164 1.00 88.44 163 MET A N 1
ATOM 1319 C CA . MET A 1 163 ? -14.704 13.493 15.247 1.00 88.44 163 MET A CA 1
ATOM 1320 C C . MET A 1 163 ? -15.036 12.005 15.368 1.00 88.44 163 MET A C 1
ATOM 1322 O O . MET A 1 163 ? -14.168 11.155 15.170 1.00 88.44 163 MET A O 1
ATOM 1326 N N . ASP A 1 164 ? -16.291 11.700 15.692 1.00 90.06 164 ASP A N 1
ATOM 1327 C CA . ASP A 1 164 ? -16.828 10.337 15.713 1.00 90.06 164 ASP A CA 1
ATOM 1328 C C . ASP A 1 164 ? -17.192 9.891 14.293 1.00 90.06 164 ASP A C 1
ATOM 1330 O O . ASP A 1 164 ? -18.004 10.529 13.623 1.00 90.06 164 ASP A O 1
ATOM 1334 N N . LEU A 1 165 ? -16.582 8.800 13.830 1.00 90.75 165 LEU A N 1
ATOM 1335 C CA . LEU A 1 165 ? -16.771 8.260 12.484 1.00 90.75 165 LEU A CA 1
ATOM 1336 C C . LEU A 1 165 ? -17.636 6.992 12.465 1.00 90.75 165 LEU A C 1
ATOM 1338 O O . LEU A 1 165 ? -17.885 6.431 11.398 1.00 90.75 165 LEU A O 1
ATOM 1342 N N . ARG A 1 166 ? -18.140 6.526 13.612 1.00 90.44 166 ARG A N 1
ATOM 1343 C CA . ARG A 1 166 ? -18.881 5.254 13.702 1.00 90.44 166 ARG A CA 1
ATOM 1344 C C . ARG A 1 166 ? -20.215 5.295 12.958 1.00 90.44 166 ARG A C 1
ATOM 1346 O O . ARG A 1 166 ? -20.581 4.315 12.310 1.00 90.44 166 ARG A O 1
ATOM 1353 N N . SER A 1 167 ? -20.913 6.431 12.991 1.00 91.06 167 SER A N 1
ATOM 1354 C CA . SER A 1 167 ? -22.128 6.649 12.191 1.00 91.06 167 SER A CA 1
ATOM 1355 C C . SER A 1 167 ? -21.828 6.553 10.694 1.00 91.06 167 SER A C 1
ATOM 1357 O O . SER A 1 167 ? -22.517 5.843 9.966 1.00 91.06 167 SER A O 1
ATOM 1359 N N . LYS A 1 168 ? -20.731 7.174 10.253 1.00 91.31 168 LYS A N 1
ATOM 1360 C CA . LYS A 1 168 ? -20.251 7.118 8.870 1.00 91.31 168 LYS A CA 1
ATOM 1361 C C . LYS A 1 168 ? -19.897 5.693 8.438 1.00 91.31 168 LYS A C 1
ATOM 1363 O O . LYS A 1 168 ? -20.245 5.297 7.331 1.00 91.31 168 LYS A O 1
ATOM 1368 N N . ILE A 1 169 ? -19.260 4.900 9.305 1.00 92.19 169 ILE A N 1
ATOM 1369 C CA . ILE A 1 169 ? -19.004 3.472 9.041 1.00 92.19 169 ILE A CA 1
ATOM 1370 C C . ILE A 1 169 ? -20.324 2.730 8.790 1.00 92.19 169 ILE A C 1
ATOM 1372 O O . ILE A 1 169 ? -20.427 1.983 7.818 1.00 92.19 169 ILE A O 1
ATOM 1376 N N . ALA A 1 170 ? -21.347 2.954 9.622 1.00 91.94 170 ALA A N 1
ATOM 1377 C CA . ALA A 1 170 ? -22.650 2.310 9.454 1.00 91.94 170 ALA A CA 1
ATOM 1378 C C . ALA A 1 170 ? -23.331 2.702 8.129 1.00 91.94 170 ALA A C 1
ATOM 1380 O O . ALA A 1 170 ? -23.872 1.839 7.434 1.00 91.94 170 ALA A O 1
ATOM 1381 N N . GLU A 1 171 ? -23.263 3.980 7.746 1.00 92.94 171 GLU A N 1
ATOM 1382 C CA . GLU A 1 171 ? -23.775 4.452 6.456 1.00 92.94 171 GLU A CA 1
ATOM 1383 C C . GLU A 1 171 ? -23.040 3.813 5.271 1.00 92.94 171 GLU A C 1
ATOM 1385 O O . GLU A 1 171 ? -23.686 3.395 4.312 1.00 92.94 171 GLU A O 1
ATOM 1390 N N . VAL A 1 172 ? -21.709 3.688 5.342 1.00 92.56 172 VAL A N 1
ATOM 1391 C CA . VAL A 1 172 ? -20.901 3.053 4.288 1.00 92.56 172 VAL A CA 1
ATOM 1392 C C . VAL A 1 172 ? -21.241 1.573 4.148 1.00 92.56 172 VAL A C 1
ATOM 1394 O O . VAL A 1 172 ? -21.477 1.108 3.035 1.00 92.56 172 VAL A O 1
ATOM 1397 N N . VAL A 1 173 ? -21.325 0.840 5.262 1.00 93.25 173 VAL A N 1
ATOM 1398 C CA . VAL A 1 173 ? -21.708 -0.582 5.257 1.00 93.25 173 VAL A CA 1
ATOM 1399 C C . VAL A 1 173 ? -23.074 -0.771 4.603 1.00 93.25 173 VAL A C 1
ATOM 1401 O O . VAL A 1 173 ? -23.233 -1.659 3.769 1.00 93.25 173 VAL A O 1
ATOM 1404 N N . LYS A 1 174 ? -24.045 0.086 4.939 1.00 93.44 174 LYS A N 1
ATOM 1405 C CA . LYS A 1 174 ? -25.380 0.057 4.335 1.00 93.44 174 LYS A CA 1
ATOM 1406 C C . LYS A 1 174 ? -25.346 0.416 2.847 1.00 93.44 174 LYS A C 1
ATOM 1408 O O . LYS A 1 174 ? -26.010 -0.233 2.048 1.00 93.44 174 LYS A O 1
ATOM 1413 N N . GLY A 1 175 ? -24.583 1.440 2.469 1.00 93.19 175 GLY A N 1
ATOM 1414 C CA . GLY A 1 175 ? -24.472 1.900 1.084 1.00 93.19 175 GLY A CA 1
ATOM 1415 C C . GLY A 1 175 ? -23.804 0.890 0.148 1.00 93.19 175 GLY A C 1
ATOM 1416 O O . GLY A 1 175 ? -24.060 0.915 -1.052 1.00 93.19 175 GLY A O 1
ATOM 1417 N N . LEU A 1 176 ? -22.988 -0.018 0.688 1.00 93.44 176 LEU A N 1
ATOM 1418 C CA . LEU A 1 176 ? -22.307 -1.072 -0.066 1.00 93.44 176 LEU A CA 1
ATOM 1419 C C . LEU A 1 176 ? -22.992 -2.438 0.021 1.00 93.44 176 LEU A C 1
ATOM 1421 O O . LEU A 1 176 ? -22.447 -3.417 -0.480 1.00 93.44 176 LEU A O 1
ATOM 1425 N N . ASP A 1 177 ? -24.179 -2.542 0.624 1.00 90.69 177 ASP A N 1
ATOM 1426 C CA . ASP A 1 177 ? -24.815 -3.846 0.839 1.00 90.69 177 ASP A CA 1
ATOM 1427 C C . ASP A 1 177 ? -25.163 -4.577 -0.473 1.00 90.69 177 ASP A C 1
ATOM 1429 O O . ASP A 1 177 ? -25.171 -5.804 -0.516 1.00 90.69 177 ASP A O 1
ATOM 1433 N N . GLY A 1 178 ? -25.360 -3.827 -1.564 1.00 90.62 178 GLY A N 1
ATOM 1434 C CA . GLY A 1 178 ? -25.571 -4.361 -2.914 1.00 90.62 178 GLY A CA 1
ATOM 1435 C C . GLY A 1 178 ? -24.297 -4.688 -3.707 1.00 90.62 178 GLY A C 1
ATOM 1436 O O . GLY A 1 178 ? -24.402 -5.129 -4.850 1.00 90.62 178 GLY A O 1
ATOM 1437 N N . VAL A 1 179 ? -23.101 -4.458 -3.153 1.00 92.62 179 VAL A N 1
ATOM 1438 C CA . VAL A 1 179 ? -21.824 -4.788 -3.808 1.00 92.62 179 VAL A CA 1
ATOM 1439 C C . VAL A 1 179 ? -21.441 -6.218 -3.438 1.00 92.62 179 VAL A C 1
ATOM 1441 O O . VAL A 1 179 ? -21.139 -6.504 -2.282 1.00 92.62 179 VAL A O 1
ATOM 1444 N N . VAL A 1 180 ? -21.459 -7.122 -4.419 1.00 90.88 180 VAL A N 1
ATOM 1445 C CA . VAL A 1 180 ? -21.259 -8.569 -4.210 1.00 90.88 180 VAL A CA 1
ATOM 1446 C C . VAL A 1 180 ? -19.861 -8.878 -3.676 1.00 90.88 180 VAL A C 1
ATOM 1448 O O . VAL A 1 180 ? -19.685 -9.781 -2.863 1.00 90.88 180 VAL A O 1
ATOM 1451 N N . GLU A 1 181 ? -18.868 -8.113 -4.119 1.00 89.81 181 GLU A N 1
ATOM 1452 C CA . GLU A 1 181 ? -17.471 -8.262 -3.733 1.00 89.81 181 GLU A CA 1
ATOM 1453 C C . GLU A 1 181 ? -17.225 -7.854 -2.270 1.00 89.81 181 GLU A C 1
ATOM 1455 O O . GLU A 1 181 ? -16.276 -8.334 -1.651 1.00 89.81 181 GLU A O 1
ATOM 1460 N N . PHE A 1 182 ? -18.083 -7.000 -1.700 1.00 91.81 182 PHE A N 1
ATOM 1461 C CA . PHE A 1 182 ? -17.865 -6.371 -0.403 1.00 91.81 182 PHE A CA 1
ATOM 1462 C C . PHE A 1 182 ? -18.166 -7.306 0.773 1.00 91.81 182 PHE A C 1
ATOM 1464 O O . PHE A 1 182 ? -19.317 -7.634 1.074 1.00 91.81 182 PHE A O 1
ATOM 1471 N N . GLN A 1 183 ? -17.110 -7.682 1.495 1.00 89.44 183 GLN A N 1
ATOM 1472 C CA . GLN A 1 183 ? -17.180 -8.569 2.655 1.00 89.44 183 GLN A CA 1
ATOM 1473 C C . GLN A 1 183 ? -17.319 -7.814 3.976 1.00 89.44 183 GLN A C 1
ATOM 1475 O O . GLN A 1 183 ? -17.994 -8.303 4.885 1.00 89.44 183 GLN A O 1
ATOM 1480 N N . GLY A 1 184 ? -16.733 -6.619 4.094 1.00 90.62 184 GLY A N 1
ATOM 1481 C CA . GLY A 1 184 ? -16.940 -5.802 5.282 1.00 90.62 184 GLY A CA 1
ATOM 1482 C C . GLY A 1 184 ? -15.938 -4.688 5.549 1.00 90.62 184 GLY A C 1
ATOM 1483 O O . GLY A 1 184 ? -15.040 -4.391 4.759 1.00 90.62 184 GLY A O 1
ATOM 1484 N N . VAL A 1 185 ? -16.120 -4.065 6.713 1.00 91.06 185 VAL A N 1
ATOM 1485 C CA . VAL A 1 185 ? -15.253 -3.019 7.260 1.00 91.06 185 VAL A CA 1
ATOM 1486 C C . VAL A 1 185 ? -14.483 -3.561 8.461 1.00 91.06 185 VAL A C 1
ATOM 1488 O O . VAL A 1 185 ? -15.048 -4.172 9.369 1.00 91.06 185 VAL A O 1
ATOM 1491 N N . VAL A 1 186 ? -13.189 -3.270 8.487 1.00 90.00 186 VAL A N 1
ATOM 1492 C CA . VAL A 1 186 ? -12.303 -3.405 9.634 1.00 90.00 186 VAL A CA 1
ATOM 1493 C C . VAL A 1 186 ? -12.206 -2.046 10.326 1.00 90.00 186 VAL A C 1
ATOM 1495 O O . VAL A 1 186 ? -11.609 -1.107 9.796 1.00 90.00 186 VAL A O 1
ATOM 1498 N N . ALA A 1 187 ? -12.799 -1.935 11.514 1.00 89.19 187 ALA A N 1
ATOM 1499 C CA . ALA A 1 187 ? -12.705 -0.720 12.319 1.00 89.19 187 ALA A CA 1
ATOM 1500 C C . ALA A 1 187 ? -11.347 -0.651 13.034 1.00 89.19 187 ALA A C 1
ATOM 1502 O O . ALA A 1 187 ? -10.952 -1.585 13.745 1.00 89.19 187 ALA A O 1
ATOM 1503 N N . MET A 1 188 ? -10.653 0.471 12.859 1.00 87.44 188 MET A N 1
ATOM 1504 C CA . MET A 1 188 ? -9.358 0.782 13.454 1.00 87.44 188 MET A CA 1
ATOM 1505 C C . MET A 1 188 ? -9.582 1.669 14.688 1.00 87.44 188 MET A C 1
ATOM 1507 O O . MET A 1 188 ? -9.922 2.842 14.542 1.00 87.44 188 MET A O 1
ATOM 1511 N N . PRO A 1 189 ? -9.448 1.130 15.913 1.00 84.56 189 PRO A N 1
ATOM 1512 C CA . PRO A 1 189 ? -9.718 1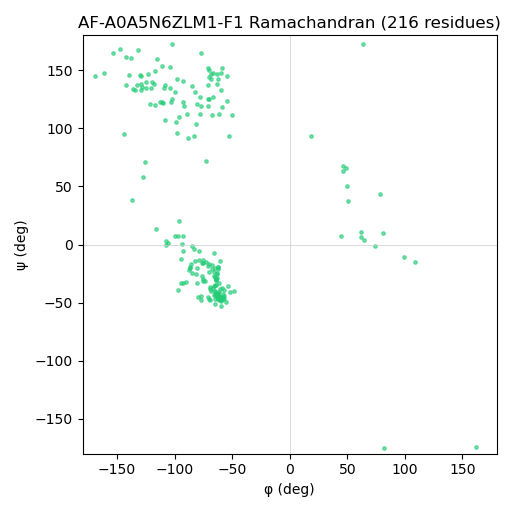.901 17.117 1.00 84.56 189 PRO A CA 1
ATOM 1513 C C . PRO A 1 189 ? -8.637 2.957 17.349 1.00 84.56 189 PRO A C 1
ATOM 1515 O O . PRO A 1 189 ? -7.448 2.643 17.459 1.00 84.56 189 PRO A O 1
ATOM 1518 N N . ARG A 1 190 ? -9.052 4.216 17.479 1.00 81.75 190 ARG A N 1
ATOM 1519 C CA . ARG A 1 190 ? -8.163 5.355 17.716 1.00 81.75 190 ARG A CA 1
ATOM 1520 C C . ARG A 1 190 ? -7.743 5.492 19.177 1.00 81.75 190 ARG A C 1
ATOM 1522 O O . ARG A 1 190 ? -6.627 5.948 19.441 1.00 81.75 190 ARG A O 1
ATOM 1529 N N . PHE A 1 191 ? -8.624 5.127 20.111 1.00 80.88 191 PHE A N 1
ATOM 1530 C CA . PHE A 1 191 ? -8.423 5.269 21.555 1.00 80.88 191 PHE A CA 1
ATOM 1531 C C . PHE A 1 191 ? -8.604 3.924 22.267 1.00 80.88 191 PHE A C 1
ATOM 1533 O O . PHE A 1 191 ? -9.586 3.226 22.049 1.00 80.88 191 PHE A O 1
ATOM 1540 N N . SER A 1 192 ? -7.694 3.579 23.183 1.00 62.50 192 SER A N 1
ATOM 1541 C CA . SER A 1 192 ? -7.705 2.309 23.934 1.00 62.50 192 SER A CA 1
ATOM 1542 C C . SER A 1 192 ? -8.939 2.107 24.828 1.00 62.50 192 SER A C 1
ATOM 1544 O O . SER A 1 192 ? -9.254 0.979 25.200 1.00 62.50 192 SER A O 1
ATOM 1546 N N . PHE A 1 193 ? -9.647 3.191 25.159 1.00 51.00 193 PHE A N 1
ATOM 1547 C CA . PHE A 1 193 ? -10.849 3.192 25.996 1.00 51.00 193 PHE A CA 1
ATOM 1548 C C . PHE A 1 193 ? -12.170 3.106 25.224 1.00 51.00 193 PHE A C 1
ATOM 1550 O O . PHE A 1 193 ? -13.220 3.077 25.870 1.00 51.00 193 PHE A O 1
ATOM 1557 N N . SER A 1 194 ? -12.173 3.022 23.886 1.00 48.09 194 SER A N 1
ATOM 1558 C CA . SER A 1 194 ? -13.404 2.721 23.145 1.00 48.09 194 SER A CA 1
ATOM 1559 C C . SER A 1 194 ? -13.767 1.240 23.331 1.00 48.09 194 SER A C 1
ATOM 1561 O O . SER A 1 194 ? -13.657 0.411 22.432 1.00 48.09 194 SER A O 1
ATOM 1563 N N . ARG A 1 195 ? -14.224 0.878 24.541 1.00 41.81 195 ARG A N 1
ATOM 1564 C CA . ARG A 1 195 ? -15.007 -0.343 24.752 1.00 41.81 195 ARG A CA 1
ATOM 1565 C C . ARG A 1 195 ? -16.128 -0.324 23.714 1.00 41.81 195 ARG A C 1
ATOM 1567 O O . ARG A 1 195 ? -16.979 0.558 23.761 1.00 41.81 195 ARG A O 1
ATOM 1574 N N . GLN A 1 196 ? -16.033 -1.248 22.758 1.00 45.78 196 GLN A N 1
ATOM 1575 C CA . GLN A 1 196 ? -17.074 -1.727 21.846 1.00 45.78 196 GLN A CA 1
ATOM 1576 C C . GLN A 1 196 ? -18.283 -0.795 21.728 1.00 45.78 196 GLN A C 1
ATOM 1578 O O . GLN A 1 196 ? -19.240 -0.880 22.494 1.00 45.78 196 GLN A O 1
ATOM 1583 N N . SER A 1 197 ? -18.261 0.092 20.743 1.00 43.09 197 SER A N 1
ATOM 1584 C CA . SER A 1 197 ? -19.408 0.951 20.463 1.00 43.09 197 SER A CA 1
ATOM 1585 C C . SER A 1 197 ? -20.239 0.379 19.324 1.00 43.09 197 SER A C 1
ATOM 1587 O O . SER A 1 197 ? -19.917 0.560 18.158 1.00 43.09 197 SER A O 1
ATOM 1589 N N . GLN A 1 198 ? -21.276 -0.357 19.734 1.00 45.94 198 GLN A N 1
ATOM 1590 C CA . GLN A 1 198 ? -22.675 -0.361 19.268 1.00 45.94 198 GLN A CA 1
ATOM 1591 C C . GLN A 1 198 ? -23.036 -0.334 17.770 1.00 45.94 198 GLN A C 1
ATOM 1593 O O . GLN A 1 198 ? -24.221 -0.273 17.457 1.00 45.94 198 GLN A O 1
ATOM 1598 N N . VAL A 1 199 ? -22.104 -0.456 16.828 1.00 45.44 199 VAL A N 1
ATOM 1599 C CA . VAL A 1 199 ? -22.470 -0.773 15.441 1.00 45.44 199 VAL A CA 1
ATOM 1600 C C . VAL A 1 199 ? -22.506 -2.291 15.312 1.00 45.44 199 VAL A C 1
ATOM 1602 O O . VAL A 1 199 ? -21.494 -2.946 15.079 1.00 45.44 199 VAL A O 1
ATOM 1605 N N . VAL A 1 200 ? -23.686 -2.871 15.530 1.00 51.00 200 VAL A N 1
ATOM 1606 C CA . VAL A 1 200 ? -23.914 -4.304 15.325 1.00 51.00 200 VAL A CA 1
ATOM 1607 C C . VAL A 1 200 ? -24.190 -4.518 13.839 1.00 51.00 200 VAL A C 1
ATOM 1609 O O . VAL A 1 200 ? -25.317 -4.368 13.378 1.00 51.00 200 VAL A O 1
ATOM 1612 N N . SER A 1 201 ? -23.144 -4.831 13.077 1.00 54.91 201 SER A N 1
ATOM 1613 C CA . SER A 1 201 ? -23.269 -5.333 11.708 1.00 54.91 201 SER A CA 1
ATOM 1614 C C . SER A 1 201 ? -22.449 -6.612 11.564 1.00 54.91 201 SER A C 1
ATOM 1616 O O . SER A 1 201 ? -21.296 -6.629 11.998 1.00 54.91 201 SER A O 1
ATOM 1618 N N . PRO A 1 202 ? -22.982 -7.671 10.925 1.00 60.72 202 PRO A N 1
ATOM 1619 C CA . PRO A 1 202 ? -22.212 -8.885 10.652 1.00 60.72 202 PRO A CA 1
ATOM 1620 C C . PRO A 1 202 ? -21.008 -8.624 9.731 1.00 60.72 202 PRO A C 1
ATOM 1622 O O . PRO A 1 202 ? -20.066 -9.410 9.728 1.00 60.72 202 PRO A O 1
ATOM 1625 N N . LYS A 1 203 ? -21.021 -7.509 8.985 1.00 72.25 203 LYS A N 1
ATOM 1626 C CA . LYS A 1 203 ? -19.938 -7.060 8.098 1.00 72.25 203 LYS A CA 1
ATOM 1627 C C . LYS A 1 203 ? -18.947 -6.106 8.786 1.00 72.25 203 LYS A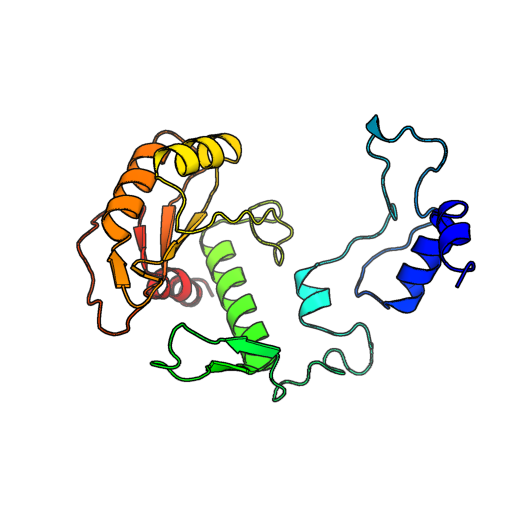 C 1
ATOM 1629 O O . LYS A 1 203 ? -18.099 -5.532 8.110 1.00 72.25 203 LYS A O 1
ATOM 1634 N N . LEU A 1 204 ? -19.045 -5.887 10.101 1.00 68.38 204 LEU A N 1
ATOM 1635 C CA . LEU A 1 204 ? -18.103 -5.053 10.854 1.00 68.38 204 LEU A CA 1
ATOM 1636 C C . LEU A 1 204 ? -17.248 -5.916 11.786 1.00 68.38 204 LEU A C 1
ATOM 1638 O O . LEU A 1 204 ? -17.769 -6.582 12.679 1.00 68.38 204 LEU A O 1
ATOM 1642 N N . ALA A 1 205 ? -15.927 -5.857 11.619 1.00 71.06 205 ALA A N 1
ATOM 1643 C CA . ALA A 1 205 ? -14.972 -6.537 12.488 1.00 71.06 205 ALA A CA 1
ATOM 1644 C C . ALA A 1 205 ? -14.017 -5.528 13.155 1.00 71.06 205 ALA A C 1
ATOM 1646 O O . ALA A 1 205 ? -13.461 -4.662 12.477 1.00 71.06 205 ALA A O 1
ATOM 1647 N N . PRO A 1 206 ? -13.754 -5.631 14.471 1.00 70.44 206 PRO A N 1
ATOM 1648 C CA . PRO A 1 206 ? -12.633 -4.927 15.086 1.00 70.44 206 PRO A CA 1
ATOM 1649 C C . PRO A 1 206 ? -11.299 -5.411 14.500 1.00 70.44 206 PRO A C 1
ATOM 1651 O O . PRO A 1 206 ? -11.117 -6.613 14.289 1.00 70.44 206 PRO A O 1
ATOM 1654 N N . CYS A 1 207 ? -10.329 -4.509 14.313 1.00 65.88 207 CYS A N 1
ATOM 1655 C CA . CYS A 1 207 ? -8.992 -4.860 13.808 1.00 65.88 207 CYS A CA 1
ATOM 1656 C C . CYS A 1 207 ? -8.299 -5.979 14.615 1.00 65.88 207 CYS A C 1
ATOM 1658 O O . CYS A 1 207 ? -7.635 -6.858 14.054 1.00 65.88 207 CYS A O 1
ATOM 1660 N N . THR A 1 208 ? -8.513 -6.003 15.933 1.00 60.94 208 THR A N 1
ATOM 1661 C CA . THR A 1 208 ? -8.004 -7.061 16.816 1.00 60.94 208 THR A CA 1
ATOM 1662 C C . THR A 1 208 ? -8.584 -8.429 16.454 1.00 60.94 208 THR A C 1
ATOM 1664 O O . THR A 1 208 ? -7.833 -9.385 16.295 1.00 60.94 208 THR A O 1
ATOM 1667 N N . THR A 1 209 ? -9.897 -8.529 16.247 1.00 60.03 209 THR A N 1
ATOM 1668 C CA . THR A 1 209 ? -10.575 -9.778 15.867 1.00 60.03 209 THR A CA 1
ATOM 1669 C C . THR A 1 209 ? -10.221 -10.217 14.448 1.00 60.03 209 THR A C 1
ATOM 1671 O O . THR A 1 209 ? -9.998 -11.406 14.223 1.00 60.03 209 THR A O 1
ATOM 1674 N N . PHE A 1 210 ? -10.097 -9.268 13.514 1.00 68.75 210 PHE A N 1
ATOM 1675 C CA . PHE A 1 210 ? -9.669 -9.538 12.137 1.00 68.75 210 PHE A CA 1
ATOM 1676 C C . PHE A 1 210 ? -8.297 -10.230 12.097 1.00 68.75 210 PHE A C 1
ATOM 1678 O O . PHE A 1 210 ? -8.093 -11.185 11.352 1.00 68.75 210 PHE A O 1
ATOM 1685 N N . SER A 1 211 ? -7.380 -9.816 12.975 1.00 59.31 211 SER A N 1
ATOM 1686 C CA . SER A 1 211 ? -6.026 -10.380 13.058 1.00 59.31 211 SER A CA 1
ATOM 1687 C C . SER A 1 211 ? -5.940 -11.710 13.826 1.00 59.31 211 SER A C 1
ATOM 1689 O O . SER A 1 211 ? -4.971 -12.451 13.667 1.00 59.31 211 SER A O 1
ATOM 1691 N N . LEU A 1 212 ? -6.922 -12.033 14.678 1.00 49.75 212 LEU A N 1
ATOM 1692 C CA . LEU A 1 212 ? -6.884 -13.215 15.553 1.00 49.75 212 LEU A CA 1
ATOM 1693 C C . LEU A 1 212 ? -7.298 -14.518 14.856 1.00 49.75 212 LEU A C 1
ATOM 1695 O O . LEU A 1 212 ? -6.820 -15.583 15.248 1.00 49.75 212 LEU A O 1
ATOM 1699 N N . ARG A 1 213 ? -8.106 -14.461 13.785 1.00 49.59 213 ARG A N 1
ATOM 1700 C CA . ARG A 1 213 ? -8.469 -15.660 12.998 1.00 49.59 213 ARG A CA 1
ATOM 1701 C C . ARG A 1 213 ? -7.267 -16.373 12.360 1.00 49.59 213 ARG A C 1
ATOM 1703 O O . ARG A 1 213 ? -7.397 -17.536 12.004 1.00 49.59 213 ARG A O 1
ATOM 1710 N N . CYS A 1 214 ? -6.093 -15.740 12.316 1.00 40.62 214 CYS A N 1
ATOM 1711 C CA . CYS A 1 214 ? -4.839 -16.351 11.868 1.00 40.62 214 CYS A CA 1
ATOM 1712 C C . CYS A 1 214 ? -4.360 -17.535 12.730 1.00 40.62 214 CYS A C 1
ATOM 1714 O O . CYS A 1 214 ? -3.553 -18.320 12.252 1.00 40.62 214 CYS A O 1
ATOM 1716 N N . HIS A 1 215 ? -4.810 -17.667 13.986 1.00 37.22 215 HIS A N 1
ATOM 1717 C CA . HIS A 1 215 ? -4.312 -18.705 14.907 1.00 37.22 215 HIS A CA 1
ATOM 1718 C C . HIS A 1 215 ? -5.138 -20.002 14.905 1.00 37.22 215 HIS A C 1
ATOM 1720 O O . HIS A 1 215 ? -4.756 -20.950 15.581 1.00 37.22 215 HIS A O 1
ATOM 1726 N N . MET A 1 216 ? -6.267 -20.057 14.187 1.00 36.12 216 MET A N 1
ATOM 1727 C CA . MET A 1 216 ? -7.161 -21.232 14.188 1.00 36.12 216 MET A CA 1
ATOM 1728 C C . MET A 1 216 ? -7.129 -22.050 12.891 1.00 36.12 216 MET A C 1
ATOM 1730 O O . MET A 1 216 ? -7.809 -23.065 12.795 1.00 36.12 216 MET A O 1
ATOM 1734 N N . THR A 1 217 ? -6.332 -21.634 11.909 1.00 34.12 217 THR A N 1
ATOM 1735 C CA . THR A 1 217 ? -6.069 -22.390 10.678 1.00 34.12 217 THR A CA 1
ATOM 1736 C C . THR A 1 217 ? -4.558 -22.541 10.521 1.00 34.12 217 THR A C 1
ATOM 1738 O O . THR A 1 217 ? -3.939 -21.834 9.725 1.00 34.12 217 THR A O 1
ATOM 1741 N N . GLY A 1 218 ? -3.973 -23.375 11.380 1.00 30.38 218 GLY A N 1
ATOM 1742 C CA . GLY A 1 218 ? -2.623 -23.918 11.233 1.00 30.38 218 GLY A CA 1
ATOM 1743 C C . GLY A 1 218 ? -2.697 -25.326 10.675 1.00 30.38 218 GLY A C 1
ATOM 1744 O O . GLY A 1 218 ? -3.635 -26.046 11.088 1.00 30.38 218 GLY A O 1
#

Secondary structure (DSSP, 8-state):
--TTGGGGG-HHHHHHHHHHHHT---BS--S-SB-SSS-GGG---BSTT-B--HHHHHHS---SS-TTTTS-TTSEEEEE--GGGTT-PEEEEHHHHHHHHHHHHHHHHHTTPPTTSS-GGGT-------TTS-HHHHHHHHHHH--SEEEEESEEEETTEEEE-HHHHHHHHHHTTT-TT--EEEEE-SSTT----S---TTEEEHHHHHHGGGS--

Mean predicted aligned error: 8.75 Å

Nearest PDB structures (foldseek):
  8u2r-assembly1_A  TM=7.989E-01  e=3.655E-05  Leishmania infantum
  8sf3-assembly1_A  TM=7.917E-01  e=3.893E-05  Leishmania infantum
  8u2u-assembly1_A  TM=7.601E-01  e=2.838E-05  Leishmania infantum
  8u2s-assembly1_A  TM=7.935E-01  e=1.071E-04  Leishmania infantum
  8u2s-assembly2_B  TM=7.353E-01  e=8.314E-05  Leishmania infantum